Protein AF-A0A3S0M5C2-F1 (afdb_monomer_lite)

Foldseek 3Di:
DVVVLVVVCVLQVDVVLVVLCVVVVQDPQLLSLLLVLLLVQLLVLLLVQLLDLLSLLLVLVLLVCLQPVVPDDDDRCHSLCSRCPDVVSNLVSLVVSCVRSVHDSVSSSVSNSVSNSSNSNQLSVQLVVLLVVLQVQQPPPPPDDPDDSSNSLSVCS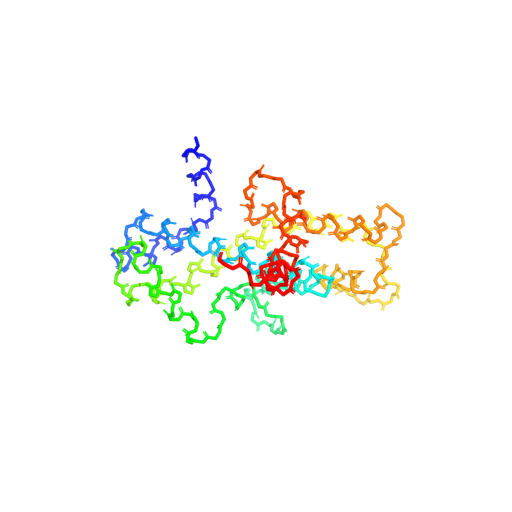VVQRADDPGRNVNSSLSSSVSSCVSSVPDPPDVVVSVVCSVCVVVVVCCVVCVCVVVDPDD

Secondary structure (DSSP, 8-state):
-HHHHHHHHHHHS-HHHHHHHHHTT--HHHHHHHHHHHHHHHHHHHHHHTTSHHHHHHHHHHHHHHHHTTS----S--HHHHHH-SHHHHHHHHHHHHHHHT--HHHHHHHHHHHHHHHHHHHHHHHHHHHHHHHTTSPP-TT-SS--HHHHHHHHHHH----GGG-HHHHHHHHHHHHHHHTT--SSHHHHHHHHHHHHHHHHHHHHHHHHHS----

Sequence (218 aa):
MLKRVDEAFGAVALPSVLEVAAFHGVSREQTRIMFDEVAARLRRELQRLTLSRGGLADAVLALKGQATDRDGEHGASSLSALVLGPPHAARVFAAHIARRARVSPEQAEALLPVVVEEHAAAVAKRAEPELYQIHVRIPAAAGGGPACMYAEISEAIRTRAGAGPFRRKVLVRRVRAAIADAAQFPDRGPMAWLAQGALTPFVAAWRTTRPLLVGRGA

Structure (mmCIF, N/CA/C/O backbone):
data_AF-A0A3S0M5C2-F1
#
_entry.id   AF-A0A3S0M5C2-F1
#
loop_
_atom_site.group_PDB
_atom_site.id
_atom_site.type_symbol
_atom_site.label_atom_id
_atom_site.label_alt_id
_atom_site.label_comp_id
_atom_site.label_asym_id
_atom_site.label_entity_id
_atom_site.label_seq_id
_atom_site.pdbx_PDB_ins_code
_atom_site.Cartn_x
_atom_site.Cartn_y
_atom_site.Cartn_z
_atom_site.occupancy
_atom_site.B_iso_or_equiv
_atom_site.auth_seq_id
_atom_site.auth_comp_id
_atom_site.auth_asym_id
_atom_site.auth_atom_id
_atom_site.pdbx_PDB_model_num
ATOM 1 N N . MET A 1 1 ? -21.884 -9.901 -4.200 1.00 36.56 1 MET A N 1
ATOM 2 C CA . MET A 1 1 ? -20.882 -8.836 -3.964 1.00 36.56 1 MET A CA 1
ATOM 3 C C . MET A 1 1 ? -20.197 -8.972 -2.598 1.00 36.56 1 MET A C 1
ATOM 5 O O . MET A 1 1 ? -18.989 -8.829 -2.563 1.00 36.56 1 MET A O 1
ATOM 9 N N . LEU A 1 2 ? -20.905 -9.353 -1.520 1.00 29.98 2 LEU A N 1
ATOM 10 C CA . LEU A 1 2 ? -20.331 -9.590 -0.176 1.00 29.98 2 LEU A CA 1
ATOM 11 C C . LEU A 1 2 ? -19.302 -10.746 -0.088 1.00 29.98 2 LEU A C 1
ATOM 13 O O . LEU A 1 2 ? -18.274 -10.580 0.555 1.00 29.98 2 LEU A O 1
ATOM 17 N N . LYS A 1 3 ? -19.496 -11.862 -0.816 1.00 28.98 3 LYS A N 1
ATOM 18 C CA . LYS A 1 3 ? -18.572 -13.024 -0.790 1.00 28.98 3 LYS A CA 1
ATOM 19 C C . LYS A 1 3 ? -17.121 -12.716 -1.210 1.00 28.98 3 LYS A C 1
ATOM 21 O O . LYS A 1 3 ? -16.202 -13.209 -0.575 1.00 28.98 3 LYS A O 1
ATOM 26 N N . ARG A 1 4 ? -16.904 -11.865 -2.225 1.00 40.34 4 ARG A N 1
ATOM 27 C CA . ARG A 1 4 ? -15.542 -11.480 -2.664 1.00 40.34 4 ARG A CA 1
ATOM 28 C C . ARG A 1 4 ? -14.841 -10.551 -1.673 1.00 40.34 4 ARG A C 1
ATOM 30 O O . ARG A 1 4 ? -13.619 -10.532 -1.611 1.00 40.34 4 ARG A O 1
ATOM 37 N N . VAL A 1 5 ? -15.611 -9.765 -0.917 1.00 38.94 5 VAL A N 1
ATOM 38 C CA . VAL A 1 5 ? -15.059 -8.862 0.100 1.00 38.94 5 VAL A CA 1
ATOM 39 C C . VAL A 1 5 ? -14.669 -9.653 1.346 1.00 38.94 5 VAL A C 1
ATOM 41 O O . VAL A 1 5 ? -13.655 -9.334 1.948 1.00 38.94 5 VAL A O 1
ATOM 44 N N . ASP A 1 6 ? -15.397 -10.719 1.692 1.00 40.22 6 ASP A N 1
ATOM 45 C CA . ASP A 1 6 ? -15.000 -11.629 2.777 1.00 40.22 6 ASP A CA 1
ATOM 46 C C . ASP A 1 6 ? -13.771 -12.476 2.410 1.00 40.22 6 ASP A C 1
ATOM 48 O O . ASP A 1 6 ? -12.927 -12.712 3.268 1.00 40.22 6 ASP A O 1
ATOM 52 N N . GLU A 1 7 ? -13.612 -12.869 1.141 1.00 46.56 7 GLU A N 1
ATOM 53 C CA . GLU A 1 7 ? -12.383 -13.511 0.643 1.00 46.56 7 GLU A CA 1
ATOM 54 C C . GLU A 1 7 ? -11.194 -12.541 0.634 1.00 46.56 7 GLU A C 1
ATOM 56 O O . GLU A 1 7 ? -10.099 -12.906 1.051 1.00 46.56 7 GLU A O 1
ATOM 61 N N . ALA A 1 8 ? -11.399 -11.282 0.229 1.00 48.03 8 ALA A N 1
ATOM 62 C CA . ALA A 1 8 ? -10.361 -10.256 0.284 1.00 48.03 8 ALA A CA 1
ATOM 63 C C . ALA A 1 8 ? -9.994 -9.889 1.731 1.00 48.03 8 ALA A C 1
ATOM 65 O O . ALA A 1 8 ? -8.812 -9.803 2.044 1.00 48.03 8 ALA A O 1
ATOM 66 N N . PHE A 1 9 ? -10.978 -9.734 2.621 1.00 48.19 9 PHE A N 1
ATOM 67 C CA . PHE A 1 9 ? -10.765 -9.482 4.045 1.00 48.19 9 PHE A CA 1
ATOM 68 C C . PHE A 1 9 ? -10.100 -10.680 4.728 1.00 48.19 9 PHE A C 1
ATOM 70 O O . PHE A 1 9 ? -9.139 -10.493 5.459 1.00 48.19 9 PHE A O 1
ATOM 77 N N . GLY A 1 10 ? -10.521 -11.911 4.431 1.00 48.97 10 GLY A N 1
ATOM 78 C CA . GLY A 1 10 ? -9.890 -13.137 4.932 1.00 48.97 10 GLY A CA 1
ATOM 79 C C . GLY A 1 10 ? -8.482 -13.390 4.379 1.00 48.97 10 GLY A C 1
ATOM 80 O O . GLY A 1 10 ? -7.675 -14.017 5.052 1.00 48.97 10 GLY A O 1
ATOM 81 N N . ALA A 1 11 ? -8.162 -12.870 3.190 1.00 50.75 11 ALA A N 1
ATOM 82 C CA . ALA A 1 11 ? -6.827 -12.947 2.593 1.00 50.75 11 ALA A CA 1
ATOM 83 C C . ALA A 1 11 ? -5.904 -11.762 2.953 1.00 50.75 11 ALA A C 1
ATOM 85 O O . ALA A 1 11 ? -4.736 -11.773 2.561 1.00 50.75 11 ALA A O 1
ATOM 86 N N . VAL A 1 12 ? -6.416 -10.710 3.610 1.00 54.81 12 VAL A N 1
ATOM 87 C CA . VAL A 1 12 ? -5.642 -9.543 4.093 1.00 54.81 12 VAL A CA 1
ATOM 88 C C . VAL A 1 12 ? -5.509 -9.552 5.615 1.00 54.81 12 VAL A C 1
ATOM 90 O O . VAL A 1 12 ? -4.437 -9.245 6.123 1.00 54.81 12 VAL A O 1
ATOM 93 N N . ALA A 1 13 ? -6.589 -9.838 6.346 1.00 56.81 13 ALA A N 1
ATOM 94 C CA . ALA A 1 13 ? -6.612 -9.775 7.800 1.00 56.81 13 ALA A CA 1
ATOM 95 C C . ALA A 1 13 ? -5.829 -10.960 8.363 1.00 56.81 13 ALA A C 1
ATOM 97 O O . ALA A 1 13 ? -6.344 -12.073 8.488 1.00 56.81 13 ALA A O 1
ATOM 98 N N . LEU A 1 14 ? -4.557 -10.710 8.657 1.00 65.75 14 LEU A N 1
ATOM 99 C CA . LEU A 1 14 ? -3.689 -11.684 9.289 1.00 65.75 14 LEU A CA 1
ATOM 100 C C . LEU A 1 14 ? -4.220 -12.012 10.695 1.00 65.75 14 LEU A C 1
ATOM 102 O O . LEU A 1 14 ? -4.765 -11.124 11.361 1.00 65.75 14 LEU A O 1
ATOM 106 N N . PRO A 1 15 ? -4.090 -13.274 11.153 1.00 68.12 15 PRO A N 1
ATOM 107 C CA . PRO A 1 15 ? -4.498 -13.688 12.497 1.00 68.12 15 PRO A CA 1
ATOM 108 C C . PRO A 1 15 ? -4.001 -12.741 13.601 1.00 68.12 15 PRO A C 1
ATOM 110 O O . PRO A 1 15 ? -4.760 -12.426 14.511 1.00 68.12 15 PRO A O 1
ATOM 113 N N . SER A 1 16 ? -2.799 -12.179 13.430 1.00 73.19 16 SER A N 1
ATOM 114 C CA . SER A 1 16 ? -2.190 -11.148 14.280 1.00 73.19 16 SER A CA 1
ATOM 115 C C . SER A 1 16 ? -3.091 -9.929 14.517 1.00 73.19 16 SER A C 1
ATOM 117 O O . SER A 1 16 ? -3.267 -9.502 15.654 1.00 73.19 16 SER A O 1
ATOM 119 N N . VAL A 1 17 ? -3.726 -9.372 13.481 1.00 79.44 17 VAL A N 1
ATOM 120 C CA . VAL A 1 17 ? -4.591 -8.185 13.637 1.00 79.44 17 VAL A CA 1
ATOM 121 C C . VAL A 1 17 ? -5.879 -8.523 14.366 1.00 79.44 17 VAL A C 1
ATOM 123 O O . VAL A 1 17 ? -6.386 -7.711 15.137 1.00 79.44 17 VAL A O 1
ATOM 126 N N . LEU A 1 18 ? -6.415 -9.721 14.132 1.00 82.75 18 LEU A N 1
ATOM 127 C CA . LEU A 1 18 ? -7.615 -10.186 14.820 1.00 82.75 18 LEU A CA 1
ATOM 128 C C . LEU A 1 18 ? -7.333 -10.476 16.300 1.00 82.75 18 LEU A C 1
ATOM 130 O O . LEU A 1 18 ? -8.181 -10.170 17.132 1.00 82.75 18 LEU A O 1
ATOM 134 N N . GLU A 1 19 ? -6.148 -10.991 16.634 1.00 82.69 19 GLU A N 1
ATOM 135 C CA . GLU A 1 19 ? -5.699 -11.195 18.017 1.00 82.69 19 GLU A CA 1
ATOM 136 C C . GLU A 1 19 ? -5.537 -9.866 18.765 1.00 82.69 19 GLU A C 1
ATOM 138 O O . GLU A 1 19 ? -6.094 -9.697 19.852 1.00 82.69 19 GLU A O 1
ATOM 143 N N . VAL A 1 20 ? -4.856 -8.883 18.163 1.00 83.25 20 VAL A N 1
ATOM 144 C CA . VAL A 1 20 ? -4.688 -7.551 18.769 1.00 83.25 20 VAL A CA 1
ATOM 145 C C . VAL A 1 20 ? -6.040 -6.830 18.875 1.00 83.25 20 VAL A C 1
ATOM 147 O O . VAL A 1 20 ? -6.352 -6.238 19.907 1.00 83.25 20 VAL A O 1
ATOM 150 N N . ALA A 1 21 ? -6.901 -6.919 17.857 1.00 84.00 21 ALA A N 1
ATOM 151 C CA . ALA A 1 21 ? -8.249 -6.351 17.916 1.00 84.00 21 ALA A CA 1
ATOM 152 C C . ALA A 1 21 ? -9.098 -6.985 19.027 1.00 84.00 21 ALA A C 1
ATOM 154 O O . ALA A 1 21 ? -9.754 -6.262 19.779 1.00 84.00 21 ALA A O 1
ATOM 155 N N . ALA A 1 22 ? -9.041 -8.312 19.176 1.00 86.19 22 ALA A N 1
ATOM 156 C CA . ALA A 1 22 ? -9.739 -9.023 20.240 1.00 86.19 22 ALA A CA 1
ATOM 157 C C . ALA A 1 22 ? -9.239 -8.601 21.629 1.00 86.19 22 ALA A C 1
ATOM 159 O O . ALA A 1 22 ? -10.059 -8.363 22.515 1.00 86.19 22 ALA A O 1
ATOM 160 N N . PHE A 1 23 ? -7.924 -8.422 21.801 1.00 87.75 23 PHE A N 1
ATOM 161 C CA . PHE A 1 23 ? -7.338 -7.884 23.033 1.00 87.75 23 PHE A CA 1
ATOM 162 C C . PHE A 1 23 ? -7.907 -6.502 23.393 1.00 87.75 23 PHE A C 1
ATOM 164 O O . PHE A 1 23 ? -8.193 -6.228 24.557 1.00 87.75 23 PHE A O 1
ATOM 171 N N . HIS A 1 24 ? -8.154 -5.651 22.395 1.00 86.25 24 HIS A N 1
ATOM 172 C CA . HIS A 1 24 ? -8.771 -4.337 22.588 1.00 86.25 24 HIS A CA 1
ATOM 173 C C . HIS A 1 24 ? -10.308 -4.356 22.658 1.00 86.25 24 HIS A C 1
ATOM 175 O O . HIS A 1 24 ? -10.918 -3.289 22.721 1.00 86.25 24 HIS A O 1
ATOM 181 N N . GLY A 1 25 ? -10.955 -5.526 22.649 1.00 89.12 25 GLY A N 1
ATOM 182 C CA . GLY A 1 25 ? -12.418 -5.640 22.662 1.00 89.12 25 GLY A CA 1
ATOM 183 C C . GLY A 1 25 ? -13.087 -5.157 21.369 1.00 89.12 25 GLY A C 1
ATOM 184 O O . GLY A 1 25 ? -14.259 -4.782 21.381 1.00 89.12 25 GLY A O 1
ATOM 185 N N . VAL A 1 26 ? -12.349 -5.136 20.257 1.00 89.81 26 VAL A N 1
ATOM 186 C CA . VAL A 1 26 ? -12.841 -4.729 18.938 1.00 89.81 26 VAL A CA 1
ATOM 187 C C . VAL A 1 26 ? -13.317 -5.963 18.176 1.00 89.81 26 VAL A C 1
ATOM 189 O O . VAL A 1 26 ? -12.583 -6.930 17.983 1.00 89.81 26 VAL A O 1
ATOM 192 N N . SER A 1 27 ? -14.576 -5.940 17.739 1.00 89.44 27 SER A N 1
ATOM 193 C CA . SER A 1 27 ? -15.178 -7.052 17.000 1.00 89.44 27 SER A CA 1
ATOM 194 C C . SER A 1 27 ? -14.633 -7.162 15.574 1.00 89.44 27 SER A C 1
ATOM 196 O O . SER A 1 27 ? -14.216 -6.176 14.967 1.00 89.44 27 SER A O 1
ATOM 198 N N . ARG A 1 28 ? -14.739 -8.358 14.983 1.00 86.94 28 ARG A N 1
ATOM 199 C CA . ARG A 1 28 ? -14.290 -8.635 13.608 1.00 86.94 28 ARG A CA 1
ATOM 200 C C . ARG A 1 28 ? -14.885 -7.681 12.565 1.00 86.94 28 ARG A C 1
ATOM 202 O O . ARG A 1 28 ? -14.187 -7.297 11.630 1.00 86.94 28 ARG A O 1
ATOM 209 N N . GLU A 1 29 ? -16.149 -7.293 12.721 1.00 88.62 29 GLU A N 1
ATOM 210 C CA . GLU A 1 29 ? -16.811 -6.352 11.807 1.00 88.62 29 GLU A CA 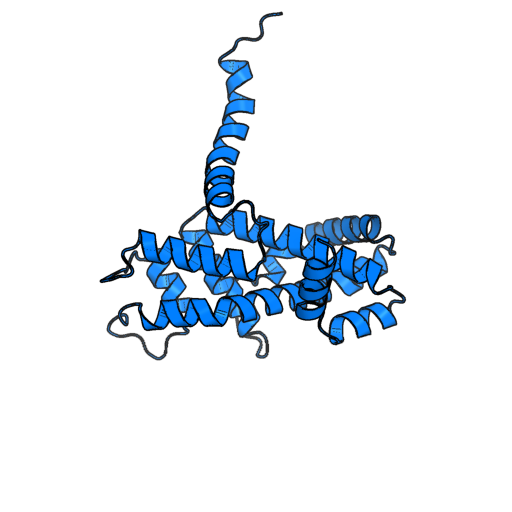1
ATOM 211 C C . GLU A 1 29 ? -16.252 -4.930 11.951 1.00 88.62 29 GLU A C 1
ATOM 213 O O . GLU A 1 29 ? -16.047 -4.229 10.964 1.00 88.62 29 GLU A O 1
ATOM 218 N N . GLN A 1 30 ? -15.926 -4.508 13.172 1.00 91.06 30 GLN A N 1
ATOM 219 C CA . GLN A 1 30 ? -15.280 -3.217 13.395 1.00 91.06 30 GLN A CA 1
ATOM 220 C C . GLN A 1 30 ? -13.868 -3.220 12.808 1.00 91.06 30 GLN A C 1
ATOM 222 O O . GLN A 1 30 ? -13.526 -2.306 12.061 1.00 91.06 30 GLN A O 1
ATOM 227 N N . THR A 1 31 ? -13.090 -4.281 13.042 1.00 87.81 31 THR A N 1
ATOM 228 C CA . THR A 1 31 ? -11.769 -4.475 12.426 1.00 87.81 31 THR A CA 1
ATOM 229 C C . THR A 1 31 ? -11.852 -4.426 10.901 1.00 87.81 31 THR A C 1
ATOM 231 O O . THR A 1 31 ? -11.027 -3.777 10.263 1.00 87.81 31 THR A O 1
ATOM 234 N N . ARG A 1 32 ? -12.884 -5.032 10.298 1.00 86.88 32 ARG A N 1
ATOM 235 C CA . ARG A 1 32 ? -13.151 -4.938 8.855 1.00 86.88 32 ARG A CA 1
ATOM 236 C C . ARG A 1 32 ? -13.313 -3.505 8.379 1.00 86.88 32 ARG A C 1
ATOM 238 O O . ARG A 1 32 ? -12.650 -3.116 7.421 1.00 86.88 32 ARG A O 1
ATOM 245 N N . ILE A 1 33 ? -14.128 -2.710 9.065 1.00 89.19 33 ILE A N 1
ATOM 246 C CA . ILE A 1 33 ? -14.307 -1.296 8.720 1.00 89.19 33 ILE A CA 1
ATOM 247 C C . ILE A 1 33 ? -12.968 -0.546 8.808 1.00 89.19 33 ILE A C 1
ATOM 249 O O . ILE A 1 33 ? -12.670 0.271 7.937 1.00 89.19 33 ILE A O 1
ATOM 253 N N . MET A 1 34 ? -12.136 -0.839 9.814 1.00 90.31 34 MET A N 1
ATOM 254 C CA . MET A 1 34 ? -10.799 -0.239 9.934 1.00 90.31 34 MET A CA 1
ATOM 255 C C . MET A 1 34 ? -9.911 -0.590 8.732 1.00 90.31 34 MET A C 1
ATOM 257 O O . MET A 1 34 ? -9.307 0.305 8.139 1.00 90.31 34 MET A O 1
ATOM 261 N N . PHE A 1 35 ? -9.881 -1.864 8.328 1.00 88.19 35 PHE A N 1
ATOM 262 C CA . PHE A 1 35 ? -9.158 -2.312 7.135 1.00 88.19 35 PHE A CA 1
ATOM 263 C C . PHE A 1 35 ? -9.668 -1.645 5.856 1.00 88.19 35 PHE A C 1
ATOM 265 O O . PHE A 1 35 ? -8.857 -1.217 5.038 1.00 88.19 35 PHE A O 1
ATOM 272 N N . ASP A 1 36 ? -10.982 -1.509 5.681 1.00 86.88 36 ASP A N 1
ATOM 273 C CA . ASP A 1 36 ? -11.568 -0.881 4.493 1.00 86.88 36 ASP A CA 1
ATOM 274 C C . ASP A 1 36 ? -11.174 0.601 4.372 1.00 86.88 36 ASP A C 1
ATOM 276 O O . ASP A 1 36 ? -10.868 1.084 3.276 1.00 86.88 36 ASP A O 1
ATOM 280 N N . GLU A 1 37 ? -11.135 1.332 5.490 1.00 90.25 37 GLU A N 1
ATOM 281 C CA . GLU A 1 37 ? -10.697 2.733 5.523 1.00 90.25 37 GLU A CA 1
ATOM 282 C C . GLU A 1 37 ? -9.186 2.862 5.258 1.00 90.25 37 GLU A C 1
ATOM 284 O O . GLU A 1 37 ? -8.766 3.728 4.480 1.00 90.25 37 GLU A O 1
ATOM 289 N N . VAL A 1 38 ? -8.367 1.974 5.832 1.00 90.31 38 VAL A N 1
ATOM 290 C CA . VAL A 1 38 ? -6.922 1.887 5.553 1.00 90.31 38 VAL A CA 1
ATOM 291 C C . VAL A 1 38 ? -6.670 1.570 4.079 1.00 90.31 38 VAL A C 1
ATOM 293 O O . VAL A 1 38 ? -5.914 2.287 3.421 1.00 90.31 38 VAL A O 1
ATOM 296 N N . ALA A 1 39 ? -7.368 0.585 3.515 1.00 87.06 39 ALA A N 1
ATOM 297 C CA . ALA A 1 39 ? -7.284 0.220 2.105 1.00 87.06 39 ALA A CA 1
ATOM 298 C C . ALA A 1 39 ? -7.732 1.363 1.189 1.00 87.06 39 ALA A C 1
ATOM 300 O O . ALA A 1 39 ? -7.129 1.635 0.148 1.00 87.06 39 ALA A O 1
ATOM 301 N N . ALA A 1 40 ? -8.797 2.080 1.555 1.00 84.75 40 ALA A N 1
ATOM 302 C CA . ALA A 1 40 ? -9.238 3.258 0.820 1.00 84.75 40 ALA A CA 1
ATOM 303 C C . ALA A 1 40 ? -8.183 4.371 0.834 1.00 84.75 40 ALA A C 1
ATOM 305 O O . ALA A 1 40 ? -7.987 5.025 -0.193 1.00 84.75 40 ALA A O 1
ATOM 306 N N . ARG A 1 41 ? -7.495 4.591 1.959 1.00 88.00 41 ARG A N 1
ATOM 307 C CA . ARG A 1 41 ? -6.437 5.602 2.064 1.00 88.00 41 ARG A CA 1
ATOM 308 C C . ARG A 1 41 ? -5.171 5.194 1.315 1.00 88.00 41 ARG A C 1
ATOM 310 O O . ARG A 1 41 ? -4.683 5.987 0.513 1.00 88.00 41 ARG A O 1
ATOM 317 N N . LEU A 1 42 ? -4.703 3.957 1.485 1.00 87.25 42 LEU A N 1
ATOM 318 C CA . LEU A 1 42 ? -3.547 3.421 0.763 1.00 87.25 42 LEU A CA 1
ATOM 319 C C . LEU A 1 42 ? -3.741 3.520 -0.752 1.00 87.25 42 LEU A C 1
ATOM 321 O O . LEU A 1 42 ? -2.862 4.014 -1.457 1.00 87.25 42 LEU A O 1
ATOM 325 N N . ARG A 1 43 ? -4.922 3.145 -1.260 1.00 85.38 43 ARG A N 1
ATOM 326 C CA . ARG A 1 43 ? -5.251 3.296 -2.685 1.00 85.38 43 ARG A CA 1
ATOM 327 C C . ARG A 1 43 ? -5.167 4.746 -3.155 1.00 85.38 43 ARG A C 1
ATOM 329 O O . ARG A 1 43 ? -4.652 4.989 -4.242 1.00 85.38 43 ARG A O 1
ATOM 336 N N . ARG A 1 44 ? -5.634 5.719 -2.364 1.00 84.25 44 ARG A N 1
ATOM 337 C CA . ARG A 1 44 ? -5.528 7.144 -2.729 1.00 84.25 44 ARG A CA 1
ATOM 338 C C . ARG A 1 44 ? -4.074 7.599 -2.814 1.00 84.25 44 ARG A C 1
ATOM 340 O O . ARG A 1 44 ? -3.719 8.269 -3.779 1.00 84.25 44 ARG A O 1
ATOM 347 N N . GLU A 1 45 ? -3.233 7.226 -1.857 1.00 84.81 45 GLU A N 1
ATOM 348 C CA . GLU A 1 45 ? -1.823 7.638 -1.869 1.00 84.81 45 GLU A CA 1
ATOM 349 C C . GLU A 1 45 ? -1.036 6.953 -2.991 1.00 84.81 45 GLU A C 1
ATOM 351 O O . GLU A 1 45 ? -0.337 7.623 -3.755 1.00 84.81 45 GLU A O 1
ATOM 356 N N . LEU A 1 46 ? -1.246 5.649 -3.198 1.00 84.19 46 LEU A N 1
ATOM 357 C CA . LEU A 1 46 ? -0.695 4.934 -4.349 1.00 84.19 46 LEU A CA 1
ATOM 358 C C . LEU A 1 46 ? -1.167 5.554 -5.666 1.00 84.19 46 LEU A C 1
ATOM 360 O O . LEU A 1 46 ? -0.360 5.762 -6.570 1.00 84.19 46 LEU A O 1
ATOM 364 N N . GLN A 1 47 ? -2.446 5.917 -5.782 1.00 82.50 47 GLN A N 1
ATOM 365 C CA . GLN A 1 47 ? -2.961 6.609 -6.961 1.00 82.50 47 GLN A CA 1
ATOM 366 C C . GLN A 1 47 ? -2.216 7.918 -7.211 1.00 82.50 47 GLN A C 1
ATOM 368 O O . GLN A 1 47 ? -1.816 8.156 -8.344 1.00 82.50 47 GLN A O 1
ATOM 373 N N . ARG A 1 48 ? -2.000 8.746 -6.181 1.00 80.94 48 ARG A N 1
ATOM 374 C CA . ARG A 1 48 ? -1.297 10.033 -6.311 1.00 80.94 48 ARG A CA 1
ATOM 375 C C . ARG A 1 48 ? 0.156 9.859 -6.738 1.00 80.94 48 ARG A C 1
ATOM 377 O O . ARG A 1 48 ? 0.592 10.525 -7.676 1.00 80.94 48 ARG A O 1
ATOM 384 N N . LEU A 1 49 ? 0.890 8.957 -6.091 1.00 80.50 49 LEU A N 1
ATOM 385 C CA . LEU A 1 49 ? 2.303 8.715 -6.390 1.00 80.50 49 LEU A CA 1
ATOM 386 C C . LEU A 1 49 ? 2.502 8.257 -7.832 1.00 80.50 49 LEU A C 1
ATOM 388 O O . LEU A 1 49 ? 3.296 8.809 -8.596 1.00 80.50 49 LEU A O 1
ATOM 392 N N . THR A 1 50 ? 1.703 7.282 -8.233 1.00 81.12 50 THR A N 1
ATOM 393 C CA . THR A 1 50 ? 1.816 6.635 -9.536 1.00 81.12 50 THR A CA 1
ATOM 394 C C . THR A 1 50 ? 1.344 7.511 -10.703 1.00 81.12 50 THR A C 1
ATOM 396 O O . THR A 1 50 ? 1.531 7.095 -11.849 1.00 81.12 50 THR A O 1
ATOM 399 N N . LEU A 1 51 ? 0.785 8.713 -10.471 1.00 77.50 51 LEU A N 1
ATOM 400 C CA . LEU A 1 51 ? 0.483 9.691 -11.533 1.00 77.50 51 LEU A CA 1
ATOM 401 C C . LEU A 1 51 ? 1.751 10.165 -12.238 1.00 77.50 51 LEU A C 1
ATOM 403 O O . LEU A 1 51 ? 1.763 10.365 -13.454 1.00 77.50 51 LEU A O 1
ATOM 407 N N . SER A 1 52 ? 2.822 10.333 -11.468 1.00 78.88 52 SER A N 1
ATOM 408 C CA . SER A 1 52 ? 4.112 10.767 -11.977 1.00 78.88 52 SER A CA 1
ATOM 409 C C . SER A 1 52 ? 5.050 9.578 -12.154 1.00 78.88 52 SER A C 1
ATOM 411 O O . SER A 1 52 ? 4.898 8.520 -11.547 1.00 78.88 52 SER A O 1
ATOM 413 N N . ARG A 1 53 ? 6.062 9.752 -13.002 1.00 81.81 53 ARG A N 1
ATOM 414 C CA . ARG A 1 53 ? 7.113 8.745 -13.177 1.00 81.81 53 ARG A CA 1
ATOM 415 C C . ARG A 1 53 ? 7.959 8.582 -11.912 1.00 81.81 53 ARG A C 1
ATOM 417 O O . ARG A 1 53 ? 8.266 7.455 -11.555 1.00 81.81 53 ARG A O 1
ATOM 424 N N . GLY A 1 54 ? 8.342 9.701 -11.289 1.00 80.00 54 GLY A N 1
ATOM 425 C CA . GLY A 1 54 ? 9.120 9.698 -10.047 1.00 80.00 54 GLY A CA 1
ATOM 426 C C . GLY A 1 54 ? 8.357 8.977 -8.944 1.00 80.00 54 GLY A C 1
ATOM 427 O O . GLY A 1 54 ? 8.827 7.962 -8.456 1.00 80.00 54 GLY A O 1
ATOM 428 N N . GLY A 1 55 ? 7.110 9.382 -8.704 1.00 83.94 55 GLY A N 1
ATOM 429 C CA . GLY A 1 55 ? 6.275 8.743 -7.692 1.00 83.94 55 GLY A CA 1
ATOM 430 C C . GLY A 1 55 ? 5.909 7.285 -7.999 1.00 83.94 55 GLY A C 1
ATOM 431 O O . GLY A 1 55 ? 5.756 6.507 -7.068 1.00 83.94 55 GLY A O 1
ATOM 432 N N . LEU A 1 56 ? 5.827 6.852 -9.267 1.00 87.19 56 LEU A N 1
ATOM 433 C CA . LEU A 1 56 ? 5.707 5.418 -9.581 1.00 87.19 56 LEU A CA 1
ATOM 434 C C . LEU A 1 56 ? 6.965 4.640 -9.165 1.00 87.19 56 LEU A C 1
ATOM 436 O O . LEU A 1 56 ? 6.838 3.543 -8.632 1.00 87.19 56 LEU A O 1
ATOM 440 N N . ALA A 1 57 ? 8.158 5.191 -9.401 1.00 86.50 57 ALA A N 1
ATOM 441 C CA . ALA A 1 57 ? 9.409 4.586 -8.946 1.00 86.50 57 ALA A CA 1
ATOM 442 C C . ALA A 1 57 ? 9.490 4.563 -7.408 1.00 86.50 57 ALA A C 1
ATOM 444 O O . ALA A 1 57 ? 9.846 3.544 -6.824 1.00 86.50 57 ALA A O 1
ATOM 445 N N . ASP A 1 58 ? 9.058 5.641 -6.752 1.00 86.38 58 ASP A N 1
ATOM 446 C CA . ASP A 1 58 ? 9.013 5.727 -5.289 1.00 86.38 58 ASP A CA 1
ATOM 447 C C . ASP A 1 58 ? 8.001 4.736 -4.694 1.00 86.38 58 ASP A C 1
ATOM 449 O O . ASP A 1 58 ? 8.287 4.108 -3.681 1.00 86.38 58 ASP A O 1
ATOM 453 N N . ALA A 1 59 ? 6.860 4.507 -5.355 1.00 88.69 59 ALA A N 1
ATOM 454 C CA . ALA A 1 59 ? 5.897 3.481 -4.955 1.00 88.69 59 ALA A CA 1
ATOM 455 C C . ALA A 1 59 ? 6.486 2.061 -5.049 1.00 88.69 59 ALA A C 1
ATOM 457 O O . ALA A 1 59 ? 6.212 1.231 -4.186 1.00 88.69 59 ALA A O 1
ATOM 458 N N . VAL A 1 60 ? 7.326 1.781 -6.054 1.00 89.25 60 VAL A N 1
ATOM 459 C CA . VAL A 1 60 ? 8.054 0.502 -6.154 1.00 89.25 60 VAL A CA 1
ATOM 460 C C . VAL A 1 60 ? 9.048 0.342 -5.002 1.00 89.25 60 VAL A C 1
ATOM 462 O O . VAL A 1 60 ? 9.127 -0.729 -4.406 1.00 89.25 60 VAL A O 1
ATOM 465 N N . LEU A 1 61 ? 9.774 1.401 -4.636 1.00 87.00 61 LEU A N 1
ATOM 466 C CA . LEU A 1 61 ? 10.674 1.367 -3.478 1.00 87.00 61 LEU A CA 1
ATOM 467 C C . LEU A 1 61 ? 9.918 1.262 -2.146 1.00 87.00 61 LEU A C 1
ATOM 469 O O . LEU A 1 61 ? 10.387 0.592 -1.232 1.00 87.00 61 LEU A O 1
ATOM 473 N N . ALA A 1 62 ? 8.737 1.867 -2.031 1.00 86.75 62 ALA A N 1
ATOM 474 C CA . ALA A 1 62 ? 7.893 1.747 -0.845 1.00 86.75 62 ALA A CA 1
ATOM 475 C C . ALA A 1 62 ? 7.409 0.302 -0.622 1.00 86.75 62 ALA A C 1
ATOM 477 O O . ALA A 1 62 ? 7.299 -0.139 0.524 1.00 86.75 62 ALA A O 1
ATOM 478 N N . LEU A 1 63 ? 7.169 -0.447 -1.709 1.00 86.44 63 LEU A N 1
ATOM 479 C CA . LEU A 1 63 ? 6.879 -1.885 -1.657 1.00 86.44 63 LEU A CA 1
ATOM 480 C C . LEU A 1 63 ? 8.090 -2.686 -1.167 1.00 86.44 63 LEU A C 1
ATOM 482 O O . LEU A 1 63 ? 7.895 -3.612 -0.387 1.00 86.44 63 LEU A O 1
ATOM 486 N N . LYS A 1 64 ? 9.321 -2.301 -1.554 1.00 82.44 64 LYS A N 1
ATOM 487 C CA . LYS A 1 64 ? 10.554 -2.898 -1.009 1.00 82.44 64 LYS A CA 1
ATOM 488 C C . LYS A 1 64 ? 10.574 -2.782 0.505 1.00 82.44 64 LYS A C 1
ATOM 490 O O . LYS A 1 64 ? 10.687 -3.809 1.149 1.00 82.44 64 LYS A O 1
ATOM 495 N N . GLY A 1 65 ? 10.434 -1.563 1.043 1.00 73.19 65 GLY A N 1
ATOM 496 C CA . GLY A 1 65 ? 10.478 -1.328 2.492 1.00 73.19 65 GLY A CA 1
ATOM 497 C C . GLY A 1 65 ? 9.534 -2.274 3.230 1.00 73.19 65 GLY A C 1
ATOM 498 O O . GLY A 1 65 ? 9.930 -2.950 4.159 1.00 73.19 65 GLY A O 1
ATOM 499 N N . GLN A 1 66 ? 8.325 -2.472 2.710 1.00 70.31 66 GLN A N 1
ATOM 500 C CA . GLN A 1 66 ? 7.357 -3.400 3.303 1.00 70.31 66 GLN A CA 1
ATOM 501 C C . GLN A 1 66 ? 7.643 -4.889 3.070 1.00 70.31 66 GLN A C 1
ATOM 503 O O . GLN A 1 66 ? 7.222 -5.718 3.870 1.00 70.31 66 GLN A O 1
ATOM 508 N N . ALA A 1 67 ? 8.344 -5.246 1.996 1.00 55.81 67 ALA A N 1
ATOM 509 C CA . ALA A 1 67 ? 8.791 -6.613 1.749 1.00 55.81 67 ALA A CA 1
ATOM 510 C C . ALA A 1 67 ? 10.051 -6.978 2.562 1.00 55.81 67 ALA A C 1
ATOM 512 O O . ALA A 1 67 ? 10.244 -8.149 2.879 1.00 55.81 67 ALA A O 1
ATOM 513 N N . THR A 1 68 ? 10.901 -5.996 2.893 1.00 52.03 68 THR A N 1
ATOM 514 C CA . THR A 1 68 ? 12.209 -6.191 3.545 1.00 52.03 68 THR A CA 1
ATOM 515 C C . THR A 1 68 ? 12.244 -5.812 5.028 1.00 52.03 68 THR A C 1
ATOM 517 O O . THR A 1 68 ? 13.152 -6.252 5.724 1.00 52.03 68 THR A O 1
ATOM 520 N N . ASP A 1 69 ? 11.266 -5.064 5.552 1.00 49.22 69 ASP A N 1
ATOM 521 C CA . ASP A 1 69 ? 11.227 -4.592 6.955 1.00 49.22 69 ASP A CA 1
ATOM 522 C C . ASP A 1 69 ? 10.951 -5.691 8.005 1.00 49.22 69 ASP A C 1
ATOM 524 O O . ASP A 1 69 ? 10.617 -5.388 9.148 1.00 49.22 69 ASP A O 1
ATOM 528 N N . ARG A 1 70 ? 11.180 -6.973 7.690 1.00 45.34 70 ARG A N 1
ATOM 529 C CA . ARG A 1 70 ? 11.468 -7.947 8.757 1.00 45.34 70 ARG A CA 1
ATOM 530 C C . ARG A 1 70 ? 12.851 -7.731 9.391 1.00 45.34 70 ARG A C 1
ATOM 532 O O . ARG A 1 70 ? 13.024 -8.176 10.518 1.00 45.34 70 ARG A O 1
ATOM 539 N N . ASP A 1 71 ? 13.758 -6.987 8.740 1.00 37.38 71 ASP A N 1
ATOM 540 C CA . ASP A 1 71 ? 15.155 -6.821 9.188 1.00 37.38 71 ASP A CA 1
ATOM 541 C C . ASP A 1 71 ? 15.651 -5.356 9.315 1.00 37.38 71 ASP A C 1
ATOM 543 O O . ASP A 1 71 ? 16.844 -5.111 9.473 1.00 37.38 71 ASP A O 1
ATOM 547 N N . GLY A 1 72 ? 14.761 -4.356 9.314 1.00 38.78 72 GLY A N 1
ATOM 548 C CA . GLY A 1 72 ? 15.074 -3.024 9.863 1.00 38.78 72 GLY A CA 1
ATOM 549 C C . GLY A 1 72 ? 16.126 -2.157 9.141 1.00 38.78 72 GLY A C 1
ATOM 550 O O . GLY A 1 72 ? 16.822 -1.390 9.810 1.00 38.78 72 GLY A O 1
ATOM 551 N N . GLU A 1 73 ? 16.230 -2.185 7.805 1.00 32.50 73 GLU A N 1
ATOM 552 C CA . GLU A 1 73 ? 17.134 -1.288 7.055 1.00 32.50 73 GLU A CA 1
ATOM 553 C C . GLU A 1 73 ? 16.441 -0.294 6.090 1.00 32.50 73 GLU A C 1
ATOM 555 O O . GLU A 1 73 ? 16.004 -0.637 4.995 1.00 32.50 73 GLU A O 1
ATOM 560 N N . HIS A 1 74 ? 16.497 0.986 6.490 1.00 39.00 74 HIS A N 1
ATOM 561 C CA . HIS A 1 74 ? 16.733 2.219 5.711 1.00 39.00 74 HIS A CA 1
ATOM 562 C C . HIS A 1 74 ? 15.883 2.589 4.460 1.00 39.00 74 HIS A C 1
ATOM 564 O O . HIS A 1 74 ? 15.907 1.958 3.405 1.00 39.00 74 HIS A O 1
ATOM 570 N N . GLY A 1 75 ? 15.361 3.829 4.496 1.00 38.25 75 GLY A N 1
ATOM 571 C CA . GLY A 1 75 ? 15.580 4.836 3.437 1.00 38.25 75 GLY A CA 1
ATOM 572 C C . GLY A 1 75 ? 14.453 5.117 2.433 1.00 38.25 75 GLY A C 1
ATOM 573 O O . GLY A 1 75 ? 14.404 6.216 1.881 1.00 38.25 75 GLY A O 1
ATOM 574 N N . ALA A 1 76 ? 13.524 4.189 2.206 1.00 45.97 76 ALA A N 1
ATOM 575 C CA . ALA A 1 76 ? 12.326 4.450 1.403 1.00 45.97 76 ALA A CA 1
ATOM 576 C C . ALA A 1 76 ? 11.145 4.782 2.323 1.00 45.97 76 ALA A C 1
ATOM 578 O O . ALA A 1 76 ? 10.939 4.105 3.328 1.00 45.97 76 ALA A O 1
ATOM 579 N N . SER A 1 77 ? 10.340 5.798 1.988 1.00 65.31 77 SER A N 1
ATOM 580 C CA . SER A 1 77 ? 9.060 6.015 2.671 1.00 65.31 77 SER A CA 1
ATOM 581 C C . SER A 1 77 ? 8.207 4.762 2.480 1.00 65.31 77 SER A C 1
ATOM 583 O O . SER A 1 77 ? 7.760 4.485 1.366 1.00 65.31 77 SER A O 1
ATOM 585 N N . SER A 1 78 ? 8.038 3.973 3.535 1.00 80.00 78 SER A N 1
ATOM 586 C CA . SER A 1 78 ? 7.295 2.722 3.472 1.00 80.00 78 SER A CA 1
ATOM 587 C C . SER A 1 78 ? 5.826 2.974 3.111 1.00 80.00 78 SER A C 1
ATOM 589 O O . SER A 1 78 ? 5.317 4.086 3.290 1.00 80.00 78 SER A O 1
ATOM 591 N N . LEU A 1 79 ? 5.103 1.965 2.608 1.00 82.31 79 LEU A N 1
ATOM 592 C CA . LEU A 1 79 ? 3.663 2.143 2.358 1.00 82.31 79 LEU A CA 1
ATOM 593 C C . LEU A 1 79 ? 2.913 2.554 3.634 1.00 82.31 79 LEU A C 1
ATOM 595 O O . LEU A 1 79 ? 1.993 3.367 3.561 1.00 82.31 79 LEU A O 1
ATOM 599 N N . SER A 1 80 ? 3.344 2.065 4.798 1.00 84.25 80 SER A N 1
ATOM 600 C CA . SER A 1 80 ? 2.791 2.471 6.090 1.00 84.25 80 SER A CA 1
ATOM 601 C C . SER A 1 80 ? 3.004 3.957 6.362 1.00 84.25 80 SER A C 1
ATOM 603 O O . SER A 1 80 ? 2.064 4.653 6.748 1.00 84.25 80 SER A O 1
ATOM 605 N N . ALA A 1 81 ? 4.200 4.479 6.074 1.00 84.12 81 ALA A N 1
ATOM 606 C CA . ALA A 1 81 ? 4.496 5.904 6.200 1.00 84.12 81 ALA A CA 1
ATOM 607 C C . ALA A 1 81 ? 3.647 6.766 5.250 1.00 84.12 81 ALA A C 1
ATOM 609 O O . ALA A 1 81 ? 3.223 7.857 5.633 1.00 84.12 81 ALA A O 1
ATOM 610 N N . LEU A 1 82 ? 3.338 6.276 4.042 1.00 81.94 82 LEU A N 1
ATOM 611 C CA . LEU A 1 82 ? 2.431 6.967 3.116 1.00 81.94 82 LEU A CA 1
ATOM 612 C C . LEU A 1 82 ? 1.006 7.070 3.673 1.00 81.94 82 LEU A C 1
ATOM 614 O O . LEU A 1 82 ? 0.350 8.097 3.508 1.00 81.94 82 LEU A O 1
ATOM 618 N 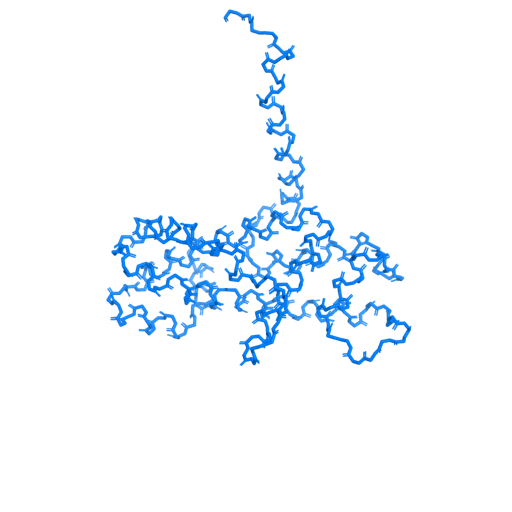N . VAL A 1 83 ? 0.520 6.021 4.340 1.00 85.19 83 VAL A N 1
ATOM 619 C CA . VAL A 1 83 ? -0.835 6.000 4.905 1.00 85.19 83 VAL A CA 1
ATOM 620 C C . VAL A 1 83 ? -0.920 6.846 6.173 1.00 85.19 83 VAL A C 1
ATOM 622 O O . VAL A 1 83 ? -1.808 7.698 6.277 1.00 85.19 83 VAL A O 1
ATOM 625 N N . LEU A 1 84 ? -0.008 6.635 7.123 1.00 85.69 84 LEU A N 1
ATOM 626 C CA . LEU A 1 84 ? -0.021 7.308 8.423 1.00 85.69 84 LEU A CA 1
ATOM 627 C C . LEU A 1 84 ? 0.360 8.787 8.296 1.00 85.69 84 LEU A C 1
ATOM 629 O O . LEU A 1 84 ? -0.291 9.648 8.892 1.00 85.69 84 LEU A O 1
ATOM 633 N N . GLY A 1 85 ? 1.356 9.097 7.465 1.00 83.69 85 GLY A N 1
ATOM 634 C CA . GLY A 1 85 ? 1.909 10.440 7.350 1.00 83.69 85 GLY A CA 1
ATOM 635 C C . GLY A 1 85 ? 2.484 10.952 8.682 1.00 83.69 85 GLY A C 1
ATOM 636 O O . GLY A 1 85 ? 2.884 10.163 9.538 1.00 83.69 85 GLY A O 1
ATOM 637 N N . PRO A 1 86 ? 2.539 12.281 8.881 1.00 85.44 86 PRO A N 1
ATOM 638 C CA . PRO A 1 86 ? 2.990 12.876 10.138 1.00 85.44 86 PRO A CA 1
ATOM 639 C C . PRO A 1 86 ? 2.093 12.498 11.334 1.00 85.44 86 PRO A C 1
ATOM 641 O O . PRO A 1 86 ? 0.893 12.283 11.140 1.00 85.44 86 PRO A O 1
ATOM 644 N N . PRO A 1 87 ? 2.597 12.545 12.586 1.00 83.50 87 PRO A N 1
ATOM 645 C CA . PRO A 1 87 ? 1.844 12.130 13.778 1.00 83.50 87 PRO A CA 1
ATOM 646 C C . PRO A 1 87 ? 0.461 12.782 13.921 1.00 83.50 87 PRO A C 1
ATOM 648 O O . PRO A 1 87 ? -0.512 12.125 14.283 1.00 83.50 87 PRO A O 1
ATOM 651 N N . HIS A 1 88 ? 0.338 14.071 13.587 1.00 85.06 88 HIS A N 1
ATOM 652 C CA . HIS A 1 88 ? -0.950 14.767 13.623 1.00 85.06 88 HIS A CA 1
ATOM 653 C C . HIS A 1 88 ? -1.949 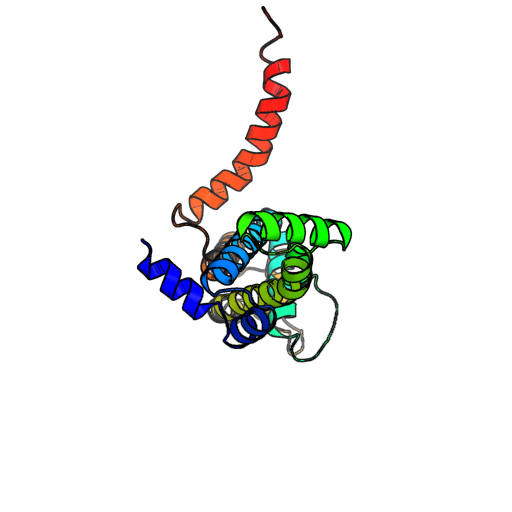14.212 12.592 1.00 85.06 88 HIS A C 1
ATOM 655 O O . HIS A 1 88 ? -3.124 14.025 12.904 1.00 85.06 88 HIS A O 1
ATOM 661 N N . ALA A 1 89 ? -1.486 13.896 11.379 1.00 84.50 89 ALA A N 1
ATOM 662 C CA . ALA A 1 89 ? -2.324 13.315 10.334 1.00 84.50 89 ALA A CA 1
ATOM 663 C C . ALA A 1 89 ? -2.767 11.887 10.691 1.00 84.50 89 ALA A C 1
ATOM 665 O O . ALA A 1 89 ? -3.917 11.529 10.422 1.00 84.50 89 ALA A O 1
ATOM 666 N N . ALA A 1 90 ? -1.888 11.113 11.335 1.00 85.62 90 ALA A N 1
ATOM 667 C CA . ALA A 1 90 ? -2.201 9.781 11.841 1.00 85.62 90 ALA A CA 1
ATOM 668 C C . ALA A 1 90 ? -3.317 9.831 12.898 1.00 85.62 90 ALA A C 1
ATOM 670 O O . ALA A 1 90 ? -4.292 9.094 12.777 1.00 85.62 90 ALA A O 1
ATOM 671 N N . ARG A 1 91 ? -3.254 10.765 13.860 1.00 88.44 91 ARG A N 1
ATOM 672 C CA . ARG A 1 91 ? -4.317 10.963 14.870 1.00 88.44 91 ARG A CA 1
ATOM 673 C C . ARG A 1 91 ? -5.654 11.367 14.253 1.00 88.44 91 ARG A C 1
ATOM 675 O O . ARG A 1 91 ? -6.694 10.813 14.593 1.00 88.44 91 ARG A O 1
ATOM 682 N N . VAL A 1 92 ? -5.645 12.295 13.292 1.00 92.19 92 VAL A N 1
ATOM 683 C CA . VAL A 1 92 ? -6.869 12.679 12.562 1.00 92.19 92 VAL A CA 1
ATOM 684 C C . VAL A 1 92 ? -7.464 11.479 11.822 1.00 92.19 92 VAL A C 1
ATOM 686 O O . VAL A 1 92 ? -8.686 11.314 11.782 1.00 92.19 92 VAL A O 1
ATOM 689 N N . PHE A 1 93 ? -6.615 10.623 11.250 1.00 91.06 93 PHE A N 1
ATOM 690 C CA . PHE A 1 93 ? -7.065 9.415 10.573 1.00 91.06 93 PHE A CA 1
ATOM 691 C C . PHE A 1 93 ? -7.613 8.367 11.549 1.00 91.06 93 PHE A C 1
ATOM 693 O O . PHE A 1 93 ? -8.683 7.817 11.288 1.00 91.06 93 PHE A O 1
ATOM 700 N N . ALA A 1 94 ? -6.961 8.163 12.695 1.00 92.12 94 ALA A N 1
ATOM 701 C CA . ALA A 1 94 ? -7.450 7.302 13.767 1.00 92.12 94 ALA A CA 1
ATOM 702 C C . ALA A 1 94 ? -8.821 7.767 14.274 1.00 92.12 94 ALA A C 1
ATOM 704 O O . ALA A 1 94 ? -9.754 6.973 14.326 1.00 92.12 94 ALA A O 1
ATOM 705 N N . ALA A 1 95 ? -9.001 9.067 14.526 1.00 93.06 95 ALA A N 1
ATOM 706 C CA . ALA A 1 95 ? -10.289 9.632 14.933 1.00 93.06 95 ALA A CA 1
ATOM 707 C C . ALA A 1 95 ? -11.387 9.451 13.866 1.00 93.06 95 ALA A C 1
ATOM 709 O O . ALA A 1 95 ? -12.557 9.231 14.187 1.00 93.06 95 ALA A O 1
ATOM 710 N N . HIS A 1 96 ? -11.035 9.535 12.578 1.00 93.69 96 HIS A N 1
ATOM 711 C CA . HIS A 1 96 ? -11.965 9.230 11.486 1.00 93.69 96 HIS A CA 1
ATOM 712 C C . HIS A 1 96 ? -12.375 7.754 11.481 1.00 93.69 96 HIS A C 1
ATOM 714 O O . HIS A 1 96 ? -13.570 7.456 11.414 1.00 93.69 96 HIS A O 1
ATOM 720 N N . ILE A 1 97 ? -11.408 6.845 11.607 1.00 93.12 97 ILE A N 1
ATOM 721 C CA . ILE A 1 97 ? -11.657 5.404 11.682 1.00 93.12 97 ILE A CA 1
ATOM 722 C C . ILE A 1 97 ? -12.493 5.058 12.915 1.00 93.12 97 ILE A C 1
ATOM 724 O O . ILE A 1 97 ? -13.464 4.320 12.781 1.00 93.12 97 ILE A O 1
ATOM 728 N N . ALA A 1 98 ? -12.192 5.649 14.073 1.00 94.06 98 ALA A N 1
ATOM 729 C CA . ALA A 1 98 ? -12.933 5.454 15.315 1.00 94.06 98 ALA A CA 1
ATOM 730 C C . ALA A 1 98 ? -14.433 5.710 15.122 1.00 94.06 98 ALA A C 1
ATOM 732 O O . ALA A 1 98 ? -15.269 4.864 15.435 1.00 94.06 98 ALA A O 1
ATOM 733 N N . ARG A 1 99 ? -14.781 6.837 14.485 1.00 95.19 99 ARG A N 1
ATOM 734 C CA . ARG A 1 99 ? -16.176 7.177 14.164 1.00 95.19 99 ARG A CA 1
ATOM 735 C C . ARG A 1 99 ? -16.819 6.191 13.191 1.00 95.19 99 ARG A C 1
ATOM 737 O O . ARG A 1 99 ? -17.987 5.847 13.353 1.00 95.19 99 ARG A O 1
ATOM 744 N N . ARG A 1 100 ? -16.084 5.752 12.166 1.00 94.88 100 ARG A N 1
ATOM 745 C CA . ARG A 1 100 ? -16.597 4.843 11.126 1.00 94.88 100 ARG A CA 1
ATOM 746 C C . ARG A 1 100 ? -16.816 3.428 11.655 1.00 94.88 100 ARG A C 1
ATOM 748 O O . ARG A 1 100 ? -17.869 2.853 11.396 1.00 94.88 100 ARG A O 1
ATOM 755 N N . ALA A 1 101 ? -15.853 2.909 12.410 1.00 91.69 101 ALA A N 1
ATOM 756 C CA . ALA A 1 101 ? -15.882 1.585 13.019 1.00 91.69 101 ALA A CA 1
ATOM 757 C C . ALA A 1 101 ? -16.641 1.556 14.358 1.00 91.69 101 ALA A C 1
ATOM 759 O O . ALA A 1 101 ? -16.838 0.485 14.916 1.00 91.69 101 ALA A O 1
ATOM 760 N N . ARG A 1 102 ? -17.097 2.709 14.873 1.00 95.00 102 ARG A N 1
ATOM 761 C CA . ARG A 1 102 ? -17.766 2.829 16.181 1.00 95.00 102 ARG A CA 1
ATOM 762 C C . ARG A 1 102 ? -16.930 2.210 17.311 1.00 95.00 102 ARG A C 1
ATOM 764 O O . ARG A 1 102 ? -17.443 1.431 18.109 1.00 95.00 102 ARG A O 1
ATOM 771 N N . VAL A 1 103 ? -15.643 2.538 17.334 1.00 93.62 103 VAL A N 1
ATOM 772 C CA . VAL A 1 103 ? -14.692 2.178 18.398 1.00 93.62 103 VAL A CA 1
ATOM 773 C C . VAL A 1 103 ? -14.222 3.448 19.102 1.00 93.62 103 VAL A C 1
ATOM 775 O O . VAL A 1 103 ? -14.421 4.553 18.585 1.00 93.62 103 VAL A O 1
ATOM 778 N N . SER A 1 104 ? -13.613 3.315 20.278 1.00 94.25 104 SER A N 1
ATOM 779 C CA . SER A 1 104 ? -13.036 4.466 20.968 1.00 94.25 104 SER A CA 1
ATOM 780 C C . SER A 1 104 ? -11.844 5.035 20.174 1.00 94.25 104 SER A C 1
ATOM 782 O O . SER A 1 104 ? -11.173 4.290 19.446 1.00 94.25 104 SER A O 1
ATOM 784 N N . PRO A 1 105 ? -11.557 6.346 20.273 1.00 91.62 105 PRO A N 1
ATOM 785 C CA . PRO A 1 105 ? -10.364 6.933 19.668 1.00 91.62 105 PRO A CA 1
ATOM 786 C C . PRO A 1 105 ? -9.072 6.231 20.100 1.00 91.62 105 PRO A C 1
ATOM 788 O O . PRO A 1 105 ? -8.212 5.990 19.262 1.00 91.62 105 PRO A O 1
ATOM 791 N N . GLU A 1 106 ? -8.973 5.828 21.367 1.00 91.44 106 GLU A N 1
ATOM 792 C CA . GLU A 1 106 ? -7.815 5.126 21.932 1.00 91.44 106 GLU A CA 1
ATOM 793 C C . GLU A 1 106 ? -7.640 3.738 21.303 1.00 91.44 106 GLU A C 1
ATOM 795 O O . GLU A 1 106 ? -6.532 3.367 20.921 1.00 91.44 106 GLU A O 1
ATOM 800 N N . GLN A 1 107 ? -8.737 2.990 21.128 1.00 92.94 107 GLN A N 1
ATOM 801 C CA . GLN A 1 107 ? -8.720 1.703 20.424 1.00 92.94 107 GLN A CA 1
ATOM 802 C C . GLN A 1 107 ? -8.270 1.882 18.970 1.00 92.94 107 GLN A C 1
ATOM 804 O O . GLN A 1 107 ? -7.454 1.108 18.472 1.00 92.94 107 GLN A O 1
ATOM 809 N N . ALA A 1 108 ? -8.781 2.909 18.283 1.00 92.12 108 ALA A N 1
ATOM 810 C CA . ALA A 1 108 ? -8.397 3.190 16.906 1.00 92.12 108 ALA A CA 1
ATOM 811 C C . ALA A 1 108 ? -6.926 3.609 16.789 1.00 92.12 108 ALA A C 1
ATOM 813 O O . ALA A 1 108 ? -6.251 3.144 15.878 1.00 92.12 108 ALA A O 1
ATOM 814 N N . GLU A 1 109 ? -6.420 4.453 17.689 1.00 90.50 109 GLU A N 1
ATOM 815 C CA . GLU A 1 109 ? -5.014 4.871 17.705 1.00 90.50 109 GLU A CA 1
ATOM 816 C C . GLU A 1 109 ? -4.065 3.701 17.984 1.00 90.50 109 GLU A C 1
ATOM 818 O O . GLU A 1 109 ? -3.032 3.602 17.324 1.00 90.50 109 GLU A O 1
ATOM 823 N N . ALA A 1 110 ? -4.431 2.791 18.891 1.00 89.12 110 ALA A N 1
ATOM 824 C CA . ALA A 1 110 ? -3.638 1.601 19.195 1.00 89.12 110 ALA A CA 1
ATOM 825 C C . ALA A 1 110 ? -3.592 0.606 18.023 1.00 89.12 110 ALA A C 1
ATOM 827 O O . ALA A 1 110 ? -2.541 0.055 17.704 1.00 89.12 110 ALA A O 1
ATOM 828 N N . LEU A 1 111 ? -4.728 0.392 17.354 1.00 90.38 111 LEU A N 1
ATOM 829 C CA . LEU A 1 111 ? -4.850 -0.596 16.280 1.00 90.38 111 LEU A CA 1
ATOM 830 C C . LEU A 1 111 ? -4.408 -0.077 14.910 1.00 90.38 111 LEU A C 1
ATOM 832 O O . LEU A 1 111 ? -4.061 -0.874 14.039 1.00 90.38 111 LEU A O 1
ATOM 836 N N . LEU A 1 112 ? -4.437 1.239 14.686 1.00 90.00 112 LEU A N 1
ATOM 837 C CA . LEU A 1 112 ? -4.182 1.822 13.371 1.00 90.00 112 LEU A CA 1
ATOM 838 C C . LEU A 1 112 ? -2.803 1.447 12.795 1.00 90.00 112 LEU A C 1
ATOM 840 O O . LEU A 1 112 ? -2.781 1.027 11.637 1.00 90.00 112 LEU A O 1
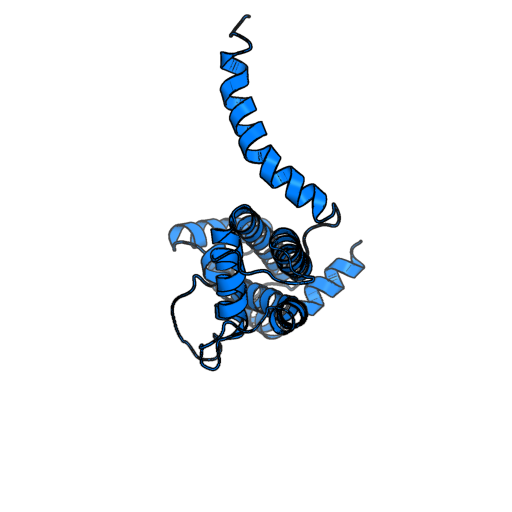ATOM 844 N N . PRO A 1 113 ? -1.676 1.555 13.528 1.00 88.75 113 PRO A N 1
ATOM 845 C CA . PRO A 1 113 ? -0.366 1.177 12.995 1.00 88.75 113 PRO A CA 1
ATOM 846 C C . PRO A 1 113 ? -0.330 -0.281 12.529 1.00 88.75 113 PRO A C 1
ATOM 848 O O . PRO A 1 113 ? 0.071 -0.547 11.400 1.00 88.75 113 PRO A O 1
ATOM 851 N N . VAL A 1 114 ? -0.869 -1.194 13.343 1.00 87.50 114 VAL A N 1
ATOM 852 C CA . VAL A 1 114 ? -0.897 -2.637 13.063 1.00 87.50 114 VAL A CA 1
ATOM 853 C C . VAL A 1 114 ? -1.736 -2.944 11.820 1.00 87.50 114 VAL A C 1
ATOM 855 O O . VAL A 1 114 ? -1.294 -3.649 10.918 1.00 87.50 114 VAL A O 1
ATOM 858 N N . VAL A 1 115 ? -2.940 -2.369 11.723 1.00 88.12 115 VAL A N 1
ATOM 859 C CA . VAL A 1 115 ? -3.815 -2.548 10.550 1.00 88.12 115 VAL A CA 1
ATOM 860 C C . VAL A 1 115 ? -3.144 -2.010 9.281 1.00 88.12 115 VAL A C 1
ATOM 862 O O . VAL A 1 115 ? -3.268 -2.610 8.213 1.00 88.12 115 VAL A O 1
ATOM 865 N N . VAL A 1 116 ?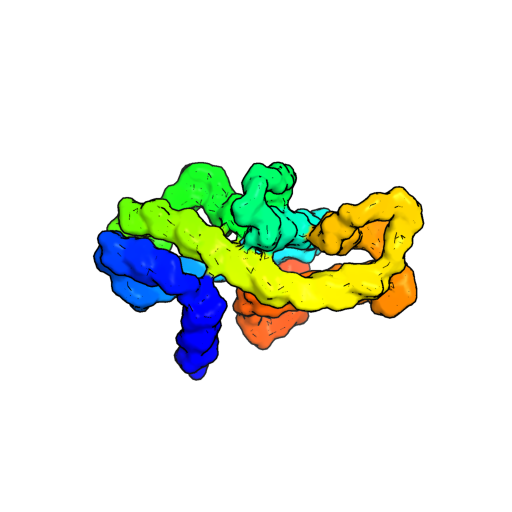 -2.439 -0.879 9.379 1.00 88.94 116 VAL A N 1
ATOM 866 C CA . VAL A 1 116 ? -1.727 -0.271 8.249 1.00 88.94 116 VAL A CA 1
ATOM 867 C C . VAL A 1 116 ? -0.558 -1.130 7.791 1.00 88.94 116 VAL A C 1
ATOM 869 O O . VAL A 1 116 ? -0.461 -1.388 6.593 1.00 88.94 116 VAL A O 1
ATOM 872 N N . GLU A 1 117 ? 0.297 -1.569 8.710 1.00 86.12 117 GLU A N 1
ATOM 873 C CA . GLU A 1 117 ? 1.458 -2.410 8.408 1.00 86.12 117 GLU A CA 1
ATOM 874 C C . GLU A 1 117 ? 1.041 -3.717 7.748 1.00 86.12 117 GLU A C 1
ATOM 876 O O . GLU A 1 117 ? 1.551 -4.072 6.688 1.00 86.12 117 GLU A O 1
ATOM 881 N N . GLU A 1 118 ? 0.036 -4.386 8.299 1.00 83.81 118 GLU A N 1
ATOM 882 C CA . GLU A 1 118 ? -0.397 -5.683 7.785 1.00 83.81 118 GLU A CA 1
ATOM 883 C C . GLU A 1 118 ? -1.077 -5.547 6.420 1.00 83.81 118 GLU A C 1
ATOM 885 O O . GLU A 1 118 ? -0.858 -6.352 5.508 1.00 83.81 118 GLU A O 1
ATOM 890 N N . HIS A 1 119 ? -1.847 -4.474 6.214 1.00 85.31 119 HIS A N 1
ATOM 891 C CA . HIS A 1 119 ? -2.415 -4.190 4.902 1.00 85.31 119 HIS A CA 1
ATOM 892 C C . HIS A 1 119 ? -1.334 -3.841 3.867 1.00 85.31 119 HIS A C 1
ATOM 894 O O . HIS A 1 119 ? -1.379 -4.317 2.731 1.00 85.31 119 HIS A O 1
ATOM 900 N N . ALA A 1 120 ? -0.348 -3.032 4.250 1.00 86.19 120 ALA A N 1
ATOM 901 C CA . ALA A 1 120 ? 0.773 -2.653 3.404 1.00 86.19 120 ALA A CA 1
ATOM 902 C C . ALA A 1 120 ? 1.645 -3.860 3.015 1.00 86.19 120 ALA A C 1
ATOM 904 O O . ALA A 1 120 ? 1.959 -4.028 1.832 1.00 86.19 120 ALA A O 1
ATOM 905 N N . ALA A 1 121 ? 1.960 -4.736 3.970 1.00 84.19 121 ALA A N 1
ATOM 906 C CA . ALA A 1 121 ? 2.676 -5.986 3.742 1.00 84.19 121 ALA A CA 1
ATOM 907 C C . ALA A 1 121 ? 1.896 -6.923 2.806 1.00 84.19 121 ALA A C 1
ATOM 909 O O . ALA A 1 121 ? 2.465 -7.488 1.868 1.00 84.19 121 ALA A O 1
ATOM 910 N N . ALA A 1 122 ? 0.575 -7.040 2.989 1.00 83.88 122 ALA A N 1
ATOM 911 C CA . ALA A 1 122 ? -0.275 -7.823 2.095 1.00 83.88 122 ALA A CA 1
ATOM 912 C C . ALA A 1 122 ? -0.244 -7.290 0.651 1.00 83.88 122 ALA A C 1
ATOM 914 O O . ALA A 1 122 ? -0.174 -8.078 -0.295 1.00 83.88 122 ALA A O 1
ATOM 915 N N . VAL A 1 123 ? -0.259 -5.966 0.461 1.00 86.31 123 VAL A N 1
ATOM 916 C CA . VAL A 1 123 ? -0.128 -5.343 -0.867 1.00 86.31 123 VAL A CA 1
ATOM 917 C C . VAL A 1 123 ? 1.254 -5.606 -1.469 1.00 86.31 123 VAL A C 1
ATOM 919 O O . VAL A 1 123 ? 1.333 -5.994 -2.634 1.00 86.31 123 VAL A O 1
ATOM 922 N N . ALA A 1 124 ? 2.332 -5.463 -0.693 1.00 86.19 124 ALA A N 1
ATOM 923 C CA . ALA A 1 124 ? 3.691 -5.756 -1.153 1.00 86.19 124 ALA A CA 1
ATOM 924 C C . ALA A 1 124 ? 3.829 -7.205 -1.638 1.00 86.19 124 ALA A C 1
ATOM 926 O O . ALA A 1 124 ? 4.205 -7.441 -2.788 1.00 86.19 124 ALA A O 1
ATOM 927 N N . LYS A 1 125 ? 3.392 -8.161 -0.814 1.00 86.00 125 LYS A N 1
ATOM 928 C CA . LYS A 1 125 ? 3.415 -9.594 -1.127 1.00 86.00 125 LYS A CA 1
ATOM 929 C C . LYS A 1 125 ? 2.606 -9.953 -2.377 1.00 86.00 125 LYS A C 1
ATOM 931 O O . LYS A 1 125 ? 2.983 -10.849 -3.124 1.00 86.00 125 LYS A O 1
ATOM 936 N N . ARG A 1 126 ? 1.481 -9.274 -2.625 1.00 87.06 126 ARG A N 1
ATOM 937 C CA . ARG A 1 126 ? 0.657 -9.499 -3.830 1.00 87.06 126 ARG A CA 1
ATOM 938 C C . ARG A 1 126 ? 1.277 -8.920 -5.093 1.00 87.06 126 ARG A C 1
ATOM 940 O O . ARG A 1 126 ? 1.098 -9.492 -6.161 1.00 87.06 126 ARG A O 1
ATOM 947 N N . ALA A 1 127 ? 1.970 -7.789 -4.983 1.00 88.06 127 ALA A N 1
ATOM 948 C CA . ALA A 1 127 ? 2.631 -7.159 -6.122 1.00 88.06 127 ALA A CA 1
ATOM 949 C C . ALA A 1 127 ? 3.899 -7.920 -6.545 1.00 88.06 127 ALA A C 1
ATOM 951 O O . ALA A 1 127 ? 4.256 -7.913 -7.724 1.00 88.06 127 ALA A O 1
ATOM 952 N N . GLU A 1 128 ? 4.570 -8.568 -5.592 1.00 87.75 128 GLU A N 1
ATOM 953 C CA . GLU A 1 128 ? 5.882 -9.193 -5.760 1.00 87.75 128 GLU A CA 1
ATOM 954 C C . GLU A 1 128 ? 5.991 -10.160 -6.958 1.00 87.75 128 GLU A C 1
ATOM 956 O O . GLU A 1 128 ? 6.920 -9.975 -7.747 1.00 87.75 128 GLU A O 1
ATOM 961 N N . PRO A 1 129 ? 5.065 -11.114 -7.202 1.00 86.69 129 PRO A N 1
ATOM 962 C CA . PRO A 1 129 ? 5.200 -12.048 -8.323 1.00 86.69 129 PRO A CA 1
ATOM 963 C C . PRO A 1 129 ? 5.228 -11.359 -9.695 1.00 86.69 129 PRO A C 1
ATOM 965 O O . PRO A 1 129 ? 6.046 -11.702 -10.550 1.00 86.69 129 PRO A O 1
ATOM 968 N N . GLU A 1 130 ? 4.364 -10.364 -9.913 1.00 87.12 130 GLU A N 1
ATOM 969 C CA . GLU A 1 130 ? 4.313 -9.631 -11.185 1.00 87.12 130 GLU A CA 1
ATOM 970 C C . GLU A 1 130 ? 5.508 -8.676 -11.317 1.00 87.12 130 GLU A C 1
ATOM 972 O O . GLU A 1 130 ? 6.081 -8.545 -12.400 1.00 87.12 130 GLU A O 1
ATOM 977 N N . LEU A 1 131 ? 5.945 -8.046 -10.220 1.00 87.88 131 LEU A N 1
ATOM 978 C CA . LEU A 1 131 ? 7.161 -7.230 -10.218 1.00 87.88 131 LEU A CA 1
ATOM 979 C C . LEU A 1 131 ? 8.405 -8.069 -10.535 1.00 87.88 131 LEU A C 1
ATOM 981 O O . LEU A 1 131 ? 9.237 -7.630 -11.328 1.00 87.88 131 LEU A O 1
ATOM 985 N N . TYR A 1 132 ? 8.490 -9.295 -10.024 1.00 88.19 132 TYR A N 1
ATOM 986 C CA . TYR A 1 132 ? 9.557 -10.233 -10.365 1.00 88.19 132 TYR A CA 1
ATOM 987 C C . TYR A 1 132 ? 9.552 -10.592 -11.853 1.00 88.19 132 TYR A C 1
ATOM 989 O O . TYR A 1 132 ? 10.580 -10.489 -12.524 1.00 88.19 132 TYR A O 1
ATOM 997 N N . GLN A 1 133 ? 8.379 -10.906 -12.413 1.00 86.06 133 GLN A N 1
ATOM 998 C CA . GLN A 1 133 ? 8.226 -11.155 -13.853 1.00 86.06 133 GLN A CA 1
ATOM 999 C C . GLN A 1 133 ? 8.634 -9.957 -14.716 1.00 86.06 133 GLN A C 1
ATOM 1001 O O . GLN A 1 133 ? 9.118 -10.137 -15.836 1.00 86.06 133 GLN A O 1
ATOM 1006 N N . ILE A 1 134 ? 8.428 -8.735 -14.221 1.00 86.38 134 ILE A N 1
ATOM 1007 C CA . ILE A 1 134 ? 8.886 -7.514 -14.883 1.00 86.38 134 ILE A CA 1
ATOM 1008 C C . ILE A 1 134 ? 10.411 -7.407 -14.800 1.00 86.38 134 ILE A C 1
ATOM 1010 O O . ILE A 1 134 ? 11.042 -7.219 -15.837 1.00 86.38 134 ILE A O 1
ATOM 1014 N N . HIS A 1 135 ? 10.998 -7.555 -13.610 1.00 85.44 135 HIS A N 1
ATOM 1015 C CA . HIS A 1 135 ? 12.440 -7.428 -13.378 1.00 85.44 135 HIS A CA 1
ATOM 1016 C C . HIS A 1 135 ? 13.272 -8.400 -14.215 1.00 85.44 135 HIS A C 1
ATOM 1018 O O . HIS A 1 135 ? 14.187 -7.951 -14.895 1.00 85.44 135 HIS A O 1
ATOM 1024 N N . VAL A 1 136 ? 12.895 -9.682 -14.285 1.00 83.12 136 VAL A N 1
ATOM 1025 C CA . VAL A 1 136 ? 13.606 -10.696 -15.098 1.00 83.12 136 VAL A CA 1
ATOM 1026 C C . VAL A 1 136 ? 13.663 -10.318 -16.590 1.00 83.12 136 VAL A C 1
ATOM 1028 O O . VAL A 1 136 ? 14.484 -10.829 -17.348 1.00 83.12 136 VAL A O 1
ATOM 1031 N N . ARG A 1 137 ? 12.786 -9.415 -17.040 1.00 77.62 137 ARG A N 1
ATOM 1032 C CA . ARG A 1 137 ? 12.695 -8.956 -18.433 1.00 77.62 137 ARG A CA 1
ATOM 1033 C C . ARG A 1 137 ? 13.284 -7.562 -18.652 1.00 77.62 137 ARG A C 1
ATOM 1035 O O . ARG A 1 137 ? 13.290 -7.091 -19.793 1.00 77.62 137 ARG A O 1
ATOM 1042 N N . ILE A 1 138 ? 13.749 -6.893 -17.596 1.00 74.88 138 ILE A N 1
ATOM 1043 C CA . ILE A 1 138 ? 14.552 -5.676 -17.712 1.00 74.88 138 ILE A CA 1
ATOM 1044 C C . ILE A 1 138 ? 15.962 -6.132 -18.115 1.00 74.88 138 ILE A C 1
ATOM 1046 O O . ILE A 1 138 ? 16.521 -7.009 -17.462 1.00 74.88 138 ILE A O 1
ATOM 1050 N N . PRO A 1 139 ? 16.546 -5.596 -19.202 1.00 64.69 139 PRO A N 1
ATOM 1051 C CA . PRO A 1 139 ? 17.926 -5.915 -19.539 1.00 64.69 139 PRO A CA 1
ATOM 1052 C C . PRO A 1 139 ? 18.817 -5.520 -18.365 1.00 64.69 139 PRO A C 1
ATOM 1054 O O . PRO A 1 139 ? 18.737 -4.374 -17.917 1.00 64.69 139 PRO A O 1
ATOM 1057 N N . ALA A 1 140 ? 19.642 -6.456 -17.888 1.00 59.53 140 ALA A N 1
ATOM 1058 C CA . ALA A 1 140 ? 20.575 -6.206 -16.799 1.00 59.53 140 ALA A CA 1
ATOM 1059 C C . ALA A 1 140 ? 21.355 -4.919 -17.091 1.00 59.53 140 ALA A C 1
ATOM 1061 O O . ALA A 1 140 ? 21.976 -4.787 -18.153 1.00 59.53 140 ALA A O 1
ATOM 1062 N N . ALA A 1 141 ? 21.284 -3.948 -16.179 1.00 53.62 141 ALA A N 1
ATOM 1063 C CA . ALA A 1 141 ? 22.128 -2.770 -16.269 1.00 53.62 141 ALA A CA 1
ATOM 1064 C C . ALA A 1 141 ? 23.577 -3.263 -16.188 1.00 53.62 141 ALA A C 1
ATOM 1066 O O . ALA A 1 141 ? 23.993 -3.814 -15.169 1.00 53.62 141 ALA A O 1
ATOM 1067 N N . ALA A 1 142 ? 24.312 -3.152 -17.294 1.00 39.16 142 ALA A N 1
ATOM 1068 C CA . ALA A 1 142 ? 25.683 -3.625 -17.396 1.00 39.16 142 ALA A CA 1
ATOM 1069 C C . ALA A 1 142 ? 26.537 -2.982 -16.286 1.00 39.16 142 ALA A C 1
ATOM 1071 O O . ALA A 1 142 ? 26.866 -1.802 -16.373 1.00 39.16 142 ALA A O 1
ATOM 1072 N N . GLY A 1 143 ? 26.865 -3.747 -15.236 1.00 43.47 143 GLY A N 1
ATOM 1073 C CA . GLY A 1 143 ? 27.860 -3.364 -14.226 1.00 43.47 143 GLY A CA 1
ATOM 1074 C C . GLY A 1 143 ? 27.396 -3.168 -12.774 1.00 43.47 143 GLY A C 1
ATOM 1075 O O . GLY A 1 143 ? 28.209 -2.731 -11.967 1.00 43.47 143 GLY A O 1
ATOM 1076 N N . GLY A 1 144 ? 26.153 -3.477 -12.396 1.00 42.09 144 GLY A N 1
ATOM 1077 C CA . GLY A 1 144 ? 25.741 -3.466 -10.981 1.00 42.09 144 GLY A CA 1
ATOM 1078 C C . GLY A 1 144 ? 25.927 -4.834 -10.319 1.00 42.09 144 GLY A C 1
ATOM 1079 O O . GLY A 1 144 ? 25.655 -5.844 -10.959 1.00 42.09 144 GLY A O 1
ATOM 1080 N N . GLY A 1 145 ? 26.371 -4.885 -9.054 1.00 44.94 145 GLY A N 1
ATOM 1081 C CA . GLY A 1 145 ? 26.328 -6.102 -8.218 1.00 44.94 145 GLY A CA 1
ATOM 1082 C C . GLY A 1 145 ? 24.894 -6.637 -8.033 1.00 44.94 145 GLY A C 1
ATOM 1083 O O . GLY A 1 145 ? 24.001 -6.189 -8.745 1.00 44.94 145 GLY A O 1
ATOM 1084 N N . PRO A 1 146 ? 24.619 -7.570 -7.099 1.00 48.62 146 PRO A N 1
ATOM 1085 C CA . PRO A 1 146 ? 23.263 -8.091 -6.894 1.00 48.62 146 PRO A CA 1
ATOM 1086 C C . PRO A 1 146 ? 22.319 -6.954 -6.472 1.00 48.62 146 PRO A C 1
ATOM 1088 O O . PRO A 1 146 ? 22.214 -6.608 -5.296 1.00 48.62 146 PRO A O 1
ATOM 1091 N N . ALA A 1 147 ? 21.670 -6.315 -7.441 1.00 60.72 147 ALA A N 1
ATOM 1092 C CA . ALA A 1 147 ? 20.788 -5.199 -7.193 1.00 60.72 147 ALA A CA 1
ATOM 1093 C C . ALA A 1 147 ? 19.403 -5.751 -6.855 1.00 60.72 147 ALA A C 1
ATOM 1095 O O . ALA A 1 147 ? 18.868 -6.662 -7.481 1.00 60.72 147 ALA A O 1
ATOM 1096 N N . CYS A 1 148 ? 18.831 -5.217 -5.780 1.00 77.19 148 CYS A N 1
ATOM 1097 C CA . CYS A 1 148 ? 17.482 -5.546 -5.352 1.00 77.19 148 CYS A CA 1
ATOM 1098 C C . CYS A 1 148 ? 16.493 -5.317 -6.510 1.00 77.19 148 CYS A C 1
ATOM 1100 O O . CYS A 1 148 ? 16.446 -4.215 -7.059 1.00 77.19 148 CYS A O 1
ATOM 1102 N N . MET A 1 149 ? 15.655 -6.315 -6.816 1.00 86.56 149 MET A N 1
ATOM 1103 C CA . MET A 1 149 ? 14.588 -6.264 -7.831 1.00 86.56 149 MET A CA 1
ATOM 1104 C C . MET A 1 149 ? 13.838 -4.920 -7.855 1.00 86.56 149 MET A C 1
ATOM 1106 O O . MET A 1 149 ? 13.668 -4.296 -8.901 1.00 86.56 149 MET A O 1
ATOM 1110 N N . TYR A 1 150 ? 13.401 -4.443 -6.686 1.00 86.94 150 TYR A N 1
ATOM 1111 C CA . TYR A 1 150 ? 12.662 -3.187 -6.554 1.00 86.94 150 TYR A CA 1
ATOM 1112 C C . TYR A 1 150 ? 13.500 -1.959 -6.939 1.00 86.94 150 TYR A C 1
ATOM 1114 O O . TYR A 1 150 ? 12.983 -1.028 -7.559 1.00 86.94 150 TYR A O 1
ATOM 1122 N N . ALA A 1 151 ? 14.792 -1.955 -6.596 1.00 84.25 151 ALA A N 1
ATOM 1123 C CA . ALA A 1 151 ? 15.710 -0.876 -6.943 1.00 84.25 151 ALA A CA 1
ATOM 1124 C C . ALA A 1 151 ? 15.946 -0.822 -8.456 1.00 84.25 151 ALA A C 1
ATOM 1126 O O . ALA A 1 151 ? 15.882 0.258 -9.039 1.00 84.25 151 ALA A O 1
ATOM 1127 N N . GLU A 1 152 ? 16.115 -1.975 -9.103 1.00 84.69 152 GLU A N 1
ATOM 1128 C CA . GLU A 1 152 ? 16.276 -2.045 -10.555 1.00 84.69 152 GLU A CA 1
ATOM 1129 C C . GLU A 1 152 ? 15.025 -1.590 -11.312 1.00 84.69 152 GLU A C 1
ATOM 1131 O O . GLU A 1 152 ? 15.123 -0.802 -12.252 1.00 84.69 152 GLU A O 1
ATOM 1136 N N . ILE A 1 153 ? 13.833 -2.029 -10.890 1.00 87.06 153 ILE A N 1
ATOM 1137 C CA . ILE A 1 153 ? 12.572 -1.586 -11.503 1.00 87.06 153 ILE A CA 1
ATOM 1138 C C . ILE A 1 153 ? 12.402 -0.073 -11.322 1.00 87.06 153 ILE A C 1
ATOM 1140 O O . ILE A 1 153 ? 12.061 0.633 -12.275 1.00 87.06 153 ILE A O 1
ATOM 1144 N N . SER A 1 154 ? 12.652 0.438 -10.113 1.00 87.38 154 SER A N 1
ATOM 1145 C CA . SER A 1 154 ? 12.615 1.873 -9.817 1.00 87.38 154 SER A CA 1
ATOM 1146 C C . SER A 1 154 ? 13.577 2.653 -10.720 1.00 87.38 154 SER A C 1
ATOM 1148 O O . SER A 1 154 ? 13.187 3.647 -11.343 1.00 87.38 154 SER A O 1
ATOM 1150 N N . GLU A 1 155 ? 14.815 2.183 -10.854 1.00 85.00 155 GLU A N 1
ATOM 1151 C CA . GLU A 1 155 ? 15.830 2.834 -11.676 1.00 85.00 155 GLU A CA 1
ATOM 1152 C C . GLU A 1 155 ? 15.486 2.780 -13.167 1.00 85.00 155 GLU A C 1
ATOM 1154 O O . GLU A 1 155 ? 15.573 3.800 -13.855 1.00 85.00 155 GLU A O 1
ATOM 1159 N N . ALA A 1 156 ? 14.979 1.653 -13.671 1.00 83.94 156 ALA A N 1
ATOM 1160 C CA . ALA A 1 156 ? 14.501 1.525 -15.048 1.00 83.94 156 ALA A CA 1
ATOM 1161 C C . ALA A 1 156 ? 13.352 2.507 -15.355 1.00 83.94 156 ALA A C 1
ATOM 1163 O O . ALA A 1 156 ? 13.314 3.145 -16.416 1.00 83.94 156 ALA A O 1
ATOM 1164 N N . ILE A 1 157 ? 12.437 2.711 -14.399 1.00 85.50 157 ILE A N 1
ATOM 1165 C CA . ILE A 1 157 ? 11.372 3.717 -14.508 1.00 85.50 157 ILE A CA 1
ATOM 1166 C C . ILE A 1 157 ? 11.967 5.132 -14.572 1.00 85.50 157 ILE A C 1
ATOM 1168 O O . ILE A 1 157 ? 11.533 5.935 -15.409 1.00 85.50 157 ILE A O 1
ATOM 1172 N N . ARG A 1 158 ? 12.956 5.458 -13.727 1.00 83.81 158 ARG A N 1
ATOM 1173 C CA . ARG A 1 158 ? 13.574 6.796 -13.649 1.00 83.81 158 ARG A CA 1
ATOM 1174 C C . ARG A 1 158 ? 14.429 7.127 -14.871 1.00 83.81 158 ARG A C 1
ATOM 1176 O O . ARG A 1 158 ? 14.209 8.171 -15.495 1.00 83.81 158 ARG A O 1
ATOM 1183 N N . THR A 1 159 ? 15.327 6.233 -15.265 1.00 78.44 159 THR A N 1
ATOM 1184 C CA . THR A 1 159 ? 16.305 6.427 -16.355 1.00 78.44 159 THR A CA 1
ATOM 1185 C C . THR A 1 159 ? 15.705 6.289 -17.745 1.00 78.44 159 THR A C 1
ATOM 1187 O O . THR A 1 159 ? 16.312 6.718 -18.722 1.00 78.44 159 THR A O 1
ATOM 1190 N N . ARG A 1 160 ? 14.478 5.760 -17.856 1.00 68.06 160 ARG A N 1
ATOM 1191 C CA . ARG A 1 160 ? 13.856 5.381 -19.137 1.00 68.06 160 ARG A CA 1
ATOM 1192 C C . ARG A 1 160 ? 14.588 4.226 -19.829 1.00 68.06 160 ARG A C 1
ATOM 1194 O O . ARG A 1 160 ? 14.359 4.030 -21.024 1.00 68.06 160 ARG A O 1
ATOM 1201 N N . ALA A 1 161 ? 15.408 3.466 -19.105 1.00 60.62 161 ALA A N 1
ATOM 1202 C CA . ALA A 1 161 ? 15.976 2.229 -19.609 1.00 60.62 161 ALA A CA 1
ATOM 1203 C C . ALA A 1 161 ? 14.834 1.231 -19.857 1.00 60.62 161 ALA A C 1
ATOM 1205 O O . ALA A 1 161 ? 14.202 0.714 -18.941 1.00 60.62 161 ALA A O 1
ATOM 1206 N N . GLY A 1 162 ? 14.504 1.027 -21.127 1.00 56.75 162 GLY A N 1
ATOM 1207 C CA . GLY A 1 162 ? 13.527 0.043 -21.564 1.00 56.75 162 GLY A CA 1
ATOM 1208 C C . GLY A 1 162 ? 13.906 -0.415 -22.959 1.00 56.75 162 GLY A C 1
ATOM 1209 O O . GLY A 1 162 ? 13.852 0.380 -23.896 1.00 56.75 162 GLY A O 1
ATOM 1210 N N . ALA A 1 163 ? 14.294 -1.678 -23.091 1.00 53.38 163 ALA A N 1
ATOM 1211 C CA . ALA A 1 163 ? 14.634 -2.299 -24.366 1.00 53.38 163 ALA A CA 1
ATOM 1212 C C . ALA A 1 163 ? 13.732 -3.514 -24.633 1.00 53.38 163 ALA A C 1
ATOM 1214 O O . ALA A 1 163 ? 13.091 -4.058 -23.730 1.00 53.38 163 ALA A O 1
ATOM 1215 N N . GLY A 1 164 ? 13.620 -3.895 -25.907 1.00 58.72 164 GLY A N 1
ATOM 1216 C CA . GLY A 1 164 ? 12.795 -5.026 -26.336 1.00 58.72 164 GLY A CA 1
ATOM 1217 C C . GLY A 1 164 ? 11.299 -4.867 -25.989 1.00 58.72 164 GLY A C 1
ATOM 1218 O O . GLY A 1 164 ? 10.728 -3.795 -26.226 1.00 58.72 164 GLY A O 1
ATOM 1219 N N . PRO A 1 165 ? 10.625 -5.907 -25.454 1.00 55.22 165 PRO A N 1
ATOM 1220 C CA . PRO A 1 165 ? 9.180 -5.895 -25.197 1.00 55.22 165 PRO A CA 1
ATOM 1221 C C . PRO A 1 165 ? 8.748 -4.915 -24.089 1.00 55.22 165 PRO A C 1
ATOM 1223 O O . PRO A 1 165 ? 7.566 -4.582 -23.996 1.00 55.22 165 PRO A O 1
ATOM 1226 N N . PHE A 1 166 ? 9.688 -4.384 -23.297 1.00 60.25 166 PHE A N 1
ATOM 1227 C CA . PHE A 1 166 ? 9.447 -3.393 -22.242 1.00 60.25 166 PHE A CA 1
ATOM 1228 C C . PHE A 1 166 ? 9.929 -1.998 -22.640 1.00 60.25 166 PHE A C 1
ATOM 1230 O O . PHE A 1 166 ? 10.569 -1.287 -21.864 1.00 60.25 166 PHE A O 1
ATOM 1237 N N . ARG A 1 167 ? 9.561 -1.547 -23.849 1.00 68.75 167 ARG A N 1
ATOM 1238 C CA . ARG A 1 167 ? 9.653 -0.118 -24.199 1.00 68.75 167 ARG A CA 1
ATOM 1239 C C . ARG A 1 167 ? 9.036 0.708 -23.069 1.00 68.75 167 ARG A C 1
ATOM 1241 O O . ARG A 1 167 ? 7.977 0.345 -22.563 1.00 68.75 167 ARG A O 1
ATOM 1248 N N . ARG A 1 168 ? 9.640 1.847 -22.716 1.00 71.75 168 ARG A N 1
ATOM 1249 C CA . ARG A 1 168 ? 9.275 2.720 -21.575 1.00 71.75 168 ARG A CA 1
ATOM 1250 C C . ARG A 1 168 ? 7.785 2.733 -21.180 1.00 71.75 168 ARG A C 1
ATOM 1252 O O . ARG A 1 168 ? 7.453 2.590 -20.008 1.00 71.75 168 ARG A O 1
ATOM 1259 N N . LYS A 1 169 ? 6.877 2.941 -22.143 1.00 77.25 169 LYS A N 1
ATOM 1260 C CA . LYS A 1 169 ? 5.423 3.018 -21.892 1.00 77.25 169 LYS A CA 1
ATOM 1261 C C . LYS A 1 169 ? 4.832 1.696 -21.377 1.00 77.25 169 LYS A C 1
ATOM 1263 O O . LYS A 1 169 ? 3.929 1.724 -20.548 1.00 77.25 169 LYS A O 1
ATOM 1268 N N . VAL A 1 170 ? 5.336 0.561 -21.858 1.00 80.94 170 VAL A N 1
ATOM 1269 C CA . VAL A 1 170 ? 4.898 -0.788 -21.475 1.00 80.94 170 VAL A CA 1
ATOM 1270 C C . VAL A 1 170 ? 5.341 -1.114 -20.052 1.00 80.94 170 VAL A C 1
ATOM 1272 O O . VAL A 1 170 ? 4.510 -1.566 -19.270 1.00 80.94 170 VAL A O 1
ATOM 1275 N N . LEU A 1 171 ? 6.595 -0.805 -19.695 1.00 82.94 171 LEU A N 1
ATOM 1276 C CA . LEU A 1 171 ? 7.114 -0.976 -18.333 1.00 82.94 171 LEU A CA 1
ATOM 1277 C C . LEU A 1 171 ? 6.267 -0.204 -17.316 1.00 82.94 171 LEU A C 1
ATOM 1279 O O . LEU A 1 171 ? 5.708 -0.793 -16.397 1.00 82.94 171 LEU A O 1
ATOM 1283 N N . VAL A 1 172 ? 6.085 1.100 -17.546 1.00 84.38 172 VAL A N 1
ATOM 1284 C CA . VAL A 1 172 ? 5.273 1.967 -16.676 1.00 84.38 172 VAL A CA 1
ATOM 1285 C C . VAL A 1 172 ? 3.843 1.446 -16.544 1.00 84.38 172 VAL A C 1
ATOM 1287 O O . VAL A 1 172 ? 3.295 1.436 -15.447 1.00 84.38 172 VAL A O 1
ATOM 1290 N N . ARG A 1 173 ? 3.228 0.997 -17.647 1.00 84.44 173 ARG A N 1
ATOM 1291 C CA . ARG A 1 173 ? 1.859 0.466 -17.635 1.00 84.44 173 ARG A CA 1
ATOM 1292 C C . ARG A 1 173 ? 1.752 -0.842 -16.850 1.00 84.44 173 ARG A C 1
ATOM 1294 O O . ARG A 1 173 ? 0.778 -1.003 -16.125 1.00 84.44 173 ARG A O 1
ATOM 1301 N N . ARG A 1 174 ? 2.719 -1.751 -16.992 1.00 86.06 174 ARG A N 1
ATOM 1302 C CA . ARG A 1 174 ? 2.718 -3.050 -16.304 1.00 86.06 174 ARG A CA 1
ATOM 1303 C C . ARG A 1 174 ? 2.985 -2.918 -14.812 1.00 86.06 174 ARG A C 1
ATOM 1305 O O . ARG A 1 174 ? 2.193 -3.430 -14.037 1.00 86.06 174 ARG A O 1
ATOM 1312 N N . VAL A 1 175 ? 4.001 -2.153 -14.408 1.00 88.25 175 VAL A N 1
ATOM 1313 C CA . VAL A 1 175 ? 4.290 -1.902 -12.981 1.00 88.25 175 VAL A CA 1
ATOM 1314 C C . VAL A 1 175 ? 3.073 -1.288 -12.294 1.00 88.25 175 VAL A C 1
ATOM 1316 O O . VAL A 1 175 ? 2.634 -1.727 -11.241 1.00 88.25 175 VAL A O 1
ATOM 1319 N N . ARG A 1 176 ? 2.465 -0.296 -12.934 1.00 87.69 176 ARG A N 1
ATOM 1320 C CA . ARG A 1 176 ? 1.246 0.342 -12.449 1.00 87.69 176 ARG A CA 1
ATOM 1321 C C . ARG A 1 176 ? 0.058 -0.616 -12.354 1.00 87.69 176 ARG A C 1
ATOM 1323 O O . ARG A 1 176 ? -0.702 -0.517 -11.399 1.00 87.69 176 ARG A O 1
ATOM 1330 N N . ALA A 1 177 ? -0.111 -1.510 -13.329 1.00 85.50 177 ALA A N 1
ATOM 1331 C CA . ALA A 1 177 ? -1.152 -2.532 -13.286 1.00 85.50 177 ALA A CA 1
ATOM 1332 C C . ALA A 1 177 ? -0.918 -3.516 -12.131 1.00 85.50 177 ALA A C 1
ATOM 1334 O O . ALA A 1 177 ? -1.859 -3.784 -11.398 1.00 85.50 177 ALA A O 1
ATOM 1335 N N . ALA A 1 178 ? 0.327 -3.953 -11.915 1.00 88.31 178 ALA A N 1
ATOM 1336 C CA . ALA A 1 178 ? 0.705 -4.812 -10.793 1.00 88.31 178 ALA A CA 1
ATOM 1337 C C . ALA A 1 178 ? 0.361 -4.169 -9.440 1.00 88.31 178 ALA A C 1
ATOM 1339 O O . ALA A 1 178 ? -0.281 -4.788 -8.600 1.00 88.31 178 ALA A O 1
ATOM 1340 N N . ILE A 1 179 ? 0.718 -2.892 -9.254 1.00 87.69 179 ILE A N 1
ATOM 1341 C CA . ILE A 1 179 ? 0.402 -2.141 -8.027 1.00 87.69 179 ILE A CA 1
ATOM 1342 C C . ILE A 1 179 ? -1.113 -1.979 -7.852 1.00 87.69 179 ILE A C 1
ATOM 1344 O O . ILE A 1 179 ? -1.630 -2.141 -6.748 1.00 87.69 179 ILE A O 1
ATOM 1348 N N . ALA A 1 180 ? -1.833 -1.644 -8.925 1.00 84.19 180 ALA A N 1
ATOM 1349 C CA . ALA A 1 180 ? -3.278 -1.441 -8.869 1.00 84.19 180 ALA A CA 1
ATOM 1350 C C . ALA A 1 180 ? -4.043 -2.738 -8.560 1.00 84.19 180 ALA A C 1
ATOM 1352 O O . ALA A 1 180 ? -5.020 -2.705 -7.812 1.00 84.19 180 ALA A O 1
ATOM 1353 N N . ASP A 1 181 ? -3.594 -3.864 -9.110 1.00 84.38 181 ASP A N 1
ATOM 1354 C CA . ASP A 1 181 ? -4.166 -5.183 -8.843 1.00 84.38 181 ASP A CA 1
ATOM 1355 C C . ASP A 1 181 ? -3.883 -5.624 -7.399 1.00 84.38 181 ASP A C 1
ATOM 1357 O O . ASP A 1 181 ? -4.804 -5.935 -6.642 1.00 84.38 181 ASP A O 1
ATOM 1361 N N . ALA A 1 182 ? -2.627 -5.504 -6.956 1.00 85.75 182 ALA A N 1
ATOM 1362 C CA . ALA A 1 182 ? -2.217 -5.832 -5.592 1.00 85.75 182 ALA A CA 1
ATOM 1363 C C . ALA A 1 182 ? -2.984 -5.034 -4.523 1.00 85.75 182 ALA A C 1
ATOM 1365 O O . ALA A 1 182 ? -3.384 -5.582 -3.491 1.00 85.75 182 ALA A O 1
ATOM 1366 N N . ALA A 1 183 ? -3.232 -3.750 -4.792 1.00 83.44 183 ALA A N 1
ATOM 1367 C CA . ALA A 1 183 ? -3.999 -2.855 -3.932 1.00 83.44 183 ALA A CA 1
ATOM 1368 C C . ALA A 1 183 ? -5.524 -2.926 -4.154 1.00 83.44 183 ALA A C 1
ATOM 1370 O O . ALA A 1 183 ? -6.252 -2.123 -3.569 1.00 83.44 183 ALA A O 1
ATOM 1371 N N . GLN A 1 184 ? -6.018 -3.852 -4.988 1.00 79.81 184 GLN A N 1
ATOM 1372 C CA . GLN A 1 184 ? -7.446 -4.105 -5.227 1.00 79.81 184 GLN A CA 1
ATOM 1373 C C . GLN A 1 184 ? -8.235 -2.825 -5.551 1.00 79.81 184 GLN A C 1
ATOM 1375 O O . GLN A 1 184 ? -9.233 -2.457 -4.910 1.00 79.81 184 GLN A O 1
ATOM 1380 N N . PHE A 1 185 ? -7.756 -2.079 -6.544 1.00 69.69 185 PHE A N 1
ATOM 1381 C CA . PHE A 1 185 ? -8.503 -0.937 -7.056 1.00 69.69 185 PHE A CA 1
ATOM 1382 C C . PHE A 1 185 ? -9.864 -1.402 -7.620 1.00 69.69 185 PHE A C 1
ATOM 1384 O O . PHE A 1 185 ? -9.931 -2.465 -8.231 1.00 69.69 185 PHE A O 1
ATOM 1391 N N . PRO A 1 186 ? -10.966 -0.646 -7.428 1.00 58.62 186 PRO A N 1
ATOM 1392 C CA . PRO A 1 186 ? -12.290 -1.073 -7.887 1.00 58.62 186 PRO A CA 1
ATOM 1393 C C . PRO A 1 186 ? -12.335 -1.314 -9.404 1.00 58.62 186 PRO A C 1
ATOM 1395 O O . PRO A 1 186 ? -11.759 -0.533 -10.163 1.00 58.62 186 PRO A O 1
ATOM 1398 N N . ASP A 1 187 ? -13.118 -2.310 -9.837 1.00 48.34 187 ASP A N 1
ATOM 1399 C CA . ASP A 1 187 ? -13.261 -2.832 -11.216 1.00 48.34 187 ASP A CA 1
ATOM 1400 C C . ASP A 1 187 ? -13.748 -1.837 -12.300 1.00 48.34 187 ASP A C 1
ATOM 1402 O O . ASP A 1 187 ? -14.080 -2.234 -13.414 1.00 48.34 187 ASP A O 1
ATOM 1406 N N . ARG A 1 188 ? -13.705 -0.514 -12.078 1.00 47.56 188 ARG A N 1
ATOM 1407 C CA . ARG A 1 188 ? -13.817 0.474 -13.179 1.00 47.56 188 ARG A CA 1
ATOM 1408 C C . ARG A 1 188 ? -12.570 0.510 -14.080 1.00 47.56 188 ARG A C 1
ATOM 1410 O O . ARG A 1 188 ? -12.443 1.370 -14.947 1.00 47.56 188 ARG A O 1
ATOM 1417 N N . GLY A 1 189 ? -11.682 -0.465 -13.914 1.00 42.47 189 GLY A N 1
ATOM 1418 C CA . GLY A 1 189 ? -10.564 -0.770 -14.783 1.00 42.47 189 GLY A CA 1
ATOM 1419 C C . GLY A 1 189 ? -9.365 0.162 -14.580 1.00 42.47 189 GLY A C 1
ATOM 1420 O O . GLY A 1 189 ? -9.519 1.336 -14.231 1.00 42.47 189 GLY A O 1
ATOM 1421 N N . PRO A 1 190 ? -8.147 -0.311 -14.893 1.00 45.25 190 PRO A N 1
ATOM 1422 C CA . PRO A 1 190 ? -6.932 0.510 -14.868 1.00 45.25 190 PRO A CA 1
ATOM 1423 C C . PRO A 1 190 ? -7.031 1.760 -15.772 1.00 45.25 190 PRO A C 1
ATOM 1425 O O . PRO A 1 190 ? -6.275 2.713 -15.599 1.00 45.25 190 PRO A O 1
ATOM 1428 N N . MET A 1 191 ? -7.989 1.793 -16.711 1.00 42.72 191 MET A N 1
ATOM 1429 C CA . MET A 1 191 ? -8.295 2.940 -17.578 1.00 42.72 191 MET A CA 1
ATOM 1430 C C . MET A 1 191 ? -9.119 4.048 -16.898 1.00 42.72 191 MET A C 1
ATOM 1432 O O . MET A 1 191 ? -8.830 5.217 -17.143 1.00 42.72 191 MET A O 1
ATOM 1436 N N . ALA A 1 192 ? -10.080 3.750 -16.011 1.00 53.12 192 ALA A N 1
ATOM 1437 C CA . ALA A 1 192 ? -10.765 4.815 -15.258 1.00 53.12 192 ALA A CA 1
ATOM 1438 C C . ALA A 1 192 ? -9.817 5.503 -14.269 1.00 53.12 192 ALA A C 1
ATOM 1440 O O . ALA A 1 192 ? -9.946 6.692 -13.996 1.00 53.12 192 ALA A O 1
ATOM 1441 N N . TRP A 1 193 ? -8.820 4.764 -13.793 1.00 51.06 193 TRP A N 1
ATOM 1442 C CA . TRP A 1 193 ? -7.737 5.265 -12.961 1.00 51.06 193 TRP A CA 1
ATOM 1443 C C . TRP A 1 193 ? -6.781 6.198 -13.732 1.00 51.06 193 TRP A C 1
ATOM 1445 O O . TRP A 1 193 ? -6.428 7.268 -13.233 1.00 51.06 193 TRP A O 1
ATOM 1455 N N . LEU A 1 194 ? -6.450 5.862 -14.989 1.00 51.03 194 LEU A N 1
ATOM 1456 C CA . LEU A 1 194 ? -5.725 6.757 -15.907 1.00 51.03 194 LEU A CA 1
ATOM 1457 C C . LEU A 1 194 ? -6.527 8.035 -16.204 1.00 51.03 194 LEU A C 1
ATOM 1459 O O . LEU A 1 194 ? -5.960 9.126 -16.232 1.00 51.03 194 LEU A O 1
ATOM 1463 N N . ALA A 1 195 ? -7.844 7.904 -16.386 1.00 48.66 195 ALA A N 1
ATOM 1464 C CA . ALA A 1 195 ? -8.737 9.027 -16.654 1.00 48.66 195 ALA A CA 1
ATOM 1465 C C . ALA A 1 195 ? -8.934 9.928 -15.422 1.00 48.66 195 ALA A C 1
ATOM 1467 O O . ALA A 1 195 ? -8.886 11.146 -15.553 1.00 48.66 195 ALA A O 1
ATOM 1468 N N . GLN A 1 196 ? -9.087 9.373 -14.214 1.00 48.22 196 GLN A N 1
ATOM 1469 C CA . GLN A 1 196 ? -9.272 10.159 -12.987 1.00 48.22 196 GLN A CA 1
ATOM 1470 C C . GLN A 1 196 ? -8.035 10.976 -12.609 1.00 48.22 196 GLN A C 1
ATOM 1472 O O . GLN A 1 196 ? -8.195 12.102 -12.146 1.00 48.22 196 GLN A O 1
ATOM 1477 N N . GLY A 1 197 ? -6.827 10.451 -12.836 1.00 44.72 197 GLY A N 1
ATOM 1478 C CA . GLY A 1 197 ? -5.569 11.166 -12.594 1.00 44.72 197 GLY A CA 1
ATOM 1479 C C . GLY A 1 197 ? -5.296 12.317 -13.572 1.00 44.72 197 GLY A C 1
ATOM 1480 O O . GLY A 1 197 ? -4.722 13.328 -13.182 1.00 44.72 197 GLY A O 1
ATOM 1481 N N . ALA A 1 198 ? -5.746 12.198 -14.826 1.00 46.34 198 ALA A N 1
ATOM 1482 C CA . ALA A 1 198 ? -5.684 13.282 -15.812 1.00 46.34 198 ALA A CA 1
ATOM 1483 C C . ALA A 1 198 ? -6.812 14.314 -15.620 1.00 46.34 198 ALA A C 1
ATOM 1485 O O . ALA A 1 198 ? -6.613 15.510 -15.826 1.00 46.34 198 ALA A O 1
ATOM 1486 N N . LEU A 1 199 ? -7.994 13.863 -15.187 1.00 43.97 199 LEU A N 1
ATOM 1487 C CA . LEU A 1 199 ? -9.163 14.718 -15.000 1.00 43.97 199 LEU A CA 1
ATOM 1488 C C . LEU A 1 199 ? -9.185 15.442 -13.655 1.00 43.97 199 LEU A C 1
ATOM 1490 O O . LEU A 1 199 ? -9.869 16.445 -13.561 1.00 43.97 199 LEU A O 1
ATOM 1494 N N . THR A 1 200 ? -8.466 15.022 -12.612 1.00 51.12 200 THR A N 1
ATOM 1495 C CA . THR A 1 200 ? -8.476 15.755 -11.326 1.00 51.12 200 THR A CA 1
ATOM 1496 C C . THR A 1 200 ? -7.846 17.149 -11.400 1.00 51.12 200 THR A C 1
ATOM 1498 O O . THR A 1 200 ? -8.507 18.086 -10.948 1.00 51.12 200 THR A O 1
ATOM 1501 N N . PRO A 1 201 ? -6.650 17.360 -11.993 1.00 51.22 201 PRO A N 1
ATOM 1502 C CA . PRO A 1 201 ? -6.133 18.711 -12.185 1.00 51.22 201 PRO A CA 1
ATOM 1503 C C . PRO A 1 201 ? -6.973 19.487 -13.201 1.00 51.22 201 PRO A C 1
ATOM 1505 O O . PRO A 1 201 ? -7.165 20.677 -13.009 1.00 51.22 201 PRO A O 1
ATOM 1508 N N . PHE A 1 202 ? -7.549 18.833 -14.218 1.00 49.56 202 PHE A N 1
ATOM 1509 C CA . PHE A 1 202 ? -8.433 19.496 -15.180 1.00 49.56 202 PHE A CA 1
ATOM 1510 C C . PHE A 1 202 ? -9.774 19.914 -14.562 1.00 49.56 202 PHE A C 1
ATOM 1512 O O . PHE A 1 202 ? -10.233 21.010 -14.816 1.00 49.56 202 PHE A O 1
ATOM 1519 N N . VAL A 1 203 ? -10.392 19.099 -13.706 1.00 52.84 203 VAL A N 1
ATOM 1520 C CA . VAL A 1 203 ? -11.647 19.409 -12.998 1.00 52.84 203 VAL A CA 1
ATOM 1521 C C . VAL A 1 203 ? -11.408 20.436 -11.892 1.00 52.84 203 VAL A C 1
ATOM 1523 O O . VAL A 1 203 ? -12.254 21.303 -11.685 1.00 52.84 203 VAL A O 1
ATOM 1526 N N . ALA A 1 204 ? -10.265 20.379 -11.203 1.00 54.22 204 ALA A N 1
ATOM 1527 C CA . ALA A 1 204 ? -9.867 21.400 -10.239 1.00 54.22 204 ALA A CA 1
ATOM 1528 C C . ALA A 1 204 ? -9.572 22.734 -10.940 1.00 54.22 204 ALA A C 1
ATOM 1530 O O . ALA A 1 204 ? -10.140 23.751 -10.551 1.00 54.22 204 ALA A O 1
ATOM 1531 N N . ALA A 1 205 ? -8.781 22.712 -12.019 1.00 55.84 205 ALA A N 1
ATOM 1532 C CA . ALA A 1 205 ? -8.509 23.877 -12.855 1.00 55.84 205 ALA A CA 1
ATOM 1533 C C . ALA A 1 205 ? -9.785 24.406 -13.515 1.00 55.84 205 ALA A C 1
ATOM 1535 O O . ALA A 1 205 ? -9.981 25.607 -13.568 1.00 55.84 205 ALA A O 1
ATOM 1536 N N . TRP A 1 206 ? -10.697 23.547 -13.970 1.00 57.00 206 TRP A N 1
ATOM 1537 C CA . TRP A 1 206 ? -11.981 23.944 -14.550 1.00 57.00 206 TRP A CA 1
ATOM 1538 C C . TRP A 1 206 ? -12.898 24.569 -13.502 1.00 57.00 206 TRP A C 1
ATOM 1540 O O . TRP A 1 206 ? -13.524 25.583 -13.769 1.00 57.00 206 TRP A O 1
ATOM 1550 N N . ARG A 1 207 ? -12.955 24.036 -12.276 1.00 58.50 207 ARG A N 1
ATOM 1551 C CA . ARG A 1 207 ? -13.711 24.662 -11.178 1.00 58.50 207 ARG A CA 1
ATOM 1552 C C . ARG A 1 207 ? -13.163 26.035 -10.789 1.00 58.50 207 ARG A C 1
ATOM 1554 O O . ARG A 1 207 ? -13.961 26.888 -10.415 1.00 58.50 207 ARG A O 1
ATOM 1561 N N . THR A 1 208 ? -11.852 26.258 -10.884 1.00 63.91 208 THR A N 1
ATOM 1562 C CA . THR A 1 208 ? -11.231 27.557 -10.573 1.00 63.91 208 THR A CA 1
ATOM 1563 C C . THR A 1 208 ? -11.247 28.538 -11.745 1.00 63.91 208 THR A C 1
ATOM 1565 O O . THR A 1 208 ? -11.386 29.735 -11.521 1.00 63.91 208 THR A O 1
ATOM 1568 N N . THR A 1 209 ? -11.154 28.063 -12.989 1.00 60.59 209 THR A N 1
ATOM 1569 C CA . THR A 1 209 ? -11.124 28.911 -14.197 1.00 60.59 209 THR A CA 1
ATOM 1570 C C . THR A 1 209 ? -12.500 29.164 -14.803 1.00 60.59 209 THR A C 1
ATOM 1572 O O . THR A 1 209 ? -12.706 30.212 -15.408 1.00 60.59 209 THR A O 1
ATOM 1575 N N . ARG A 1 210 ? -13.484 28.278 -14.602 1.00 50.88 210 ARG A N 1
ATOM 1576 C CA . ARG A 1 210 ? -14.855 28.470 -15.105 1.00 50.88 210 ARG A CA 1
ATOM 1577 C C . ARG A 1 210 ? -15.501 29.777 -14.620 1.00 50.88 210 ARG A C 1
ATOM 1579 O O . ARG A 1 210 ? -16.088 30.434 -15.467 1.00 50.88 210 ARG A O 1
ATOM 1586 N N . PRO A 1 211 ? -15.379 30.207 -13.348 1.00 58.56 211 PRO A N 1
ATOM 1587 C CA . PRO A 1 211 ? -15.916 31.497 -12.897 1.00 58.56 211 PRO A CA 1
ATOM 1588 C C . PRO A 1 211 ? -15.194 32.723 -13.481 1.00 58.56 211 PRO A C 1
ATOM 1590 O O . PRO A 1 211 ? -15.712 33.832 -13.396 1.00 58.56 211 PRO A O 1
ATOM 1593 N N . LEU A 1 212 ? -13.983 32.538 -14.022 1.00 62.50 212 LEU A N 1
ATOM 1594 C CA . LEU A 1 212 ? -13.170 33.595 -14.633 1.00 62.50 212 LEU A CA 1
ATOM 1595 C C . LEU A 1 212 ? -13.412 33.705 -16.147 1.00 62.50 212 LEU A C 1
ATOM 1597 O O . LEU A 1 212 ? -13.290 34.786 -16.708 1.00 62.50 212 LEU A O 1
ATOM 1601 N N . LEU A 1 213 ? -13.756 32.590 -16.799 1.00 55.12 213 LEU A N 1
ATOM 1602 C CA . LEU A 1 213 ? -14.024 32.502 -18.240 1.00 55.12 213 LEU A CA 1
ATOM 1603 C C . LEU A 1 213 ? -15.508 32.682 -18.576 1.00 55.12 213 LEU A C 1
ATOM 1605 O O . LEU A 1 213 ? -15.857 33.306 -19.572 1.00 55.12 213 LEU A O 1
ATOM 1609 N N . VAL A 1 214 ? -16.386 32.133 -17.739 1.00 63.22 214 VAL A N 1
ATOM 1610 C CA . VAL A 1 214 ? -17.828 32.361 -17.779 1.00 63.22 214 VAL A CA 1
ATOM 1611 C C . VAL A 1 214 ? -18.063 33.443 -16.742 1.00 63.22 214 VAL A C 1
ATOM 1613 O O . VAL A 1 214 ? -18.210 33.135 -15.561 1.00 63.22 214 VAL A O 1
ATOM 1616 N N . GLY A 1 215 ? -17.925 34.703 -17.156 1.00 46.81 215 GLY A N 1
ATOM 1617 C CA . GLY A 1 215 ? -17.975 35.848 -16.251 1.00 46.81 215 GLY A CA 1
ATOM 1618 C C . GLY A 1 215 ? -19.121 35.735 -15.246 1.00 46.81 215 GLY A C 1
ATOM 1619 O O . GLY A 1 215 ? -20.200 35.241 -15.574 1.00 46.81 215 GLY A O 1
ATOM 1620 N N . ARG A 1 216 ? -18.882 36.186 -14.009 1.00 53.22 216 ARG A N 1
ATOM 1621 C CA . ARG A 1 216 ? -19.956 36.446 -13.044 1.00 53.22 216 ARG A CA 1
ATOM 1622 C C . ARG A 1 216 ? -20.976 37.373 -13.708 1.00 53.22 216 ARG A C 1
ATOM 1624 O O . ARG A 1 216 ? -20.754 38.575 -13.797 1.00 53.22 216 ARG A O 1
ATOM 1631 N N . GLY A 1 217 ? -22.067 36.791 -14.179 1.00 45.56 217 GLY A N 1
ATOM 1632 C CA . GLY A 1 217 ? -23.214 37.487 -14.724 1.00 45.56 217 GLY A CA 1
ATOM 1633 C C . GLY A 1 217 ? -24.469 36.854 -14.149 1.00 45.56 217 GLY A C 1
ATOM 1634 O O . GLY A 1 217 ? -24.844 35.781 -14.608 1.00 45.56 217 GLY A O 1
ATOM 1635 N N . ALA A 1 218 ? -25.040 37.566 -13.170 1.00 41.50 218 ALA A N 1
ATOM 1636 C CA . ALA A 1 218 ? -26.382 37.445 -12.587 1.00 41.50 218 ALA A CA 1
ATOM 1637 C C . ALA A 1 218 ? -26.728 36.141 -11.848 1.00 41.50 218 ALA A C 1
ATOM 1639 O O . ALA A 1 218 ? -27.015 35.112 -12.495 1.00 41.50 218 ALA A O 1
#

pLDDT: mean 73.51, std 18.01, range [28.98, 95.19]

Radius of gyration: 19.65 Å; chains: 1; bounding box: 54×51×49 Å